Protein AF-A0A972DSH2-F1 (afdb_monomer_lite)

Radius of gyration: 30.26 Å; chains: 1; bounding box: 53×75×78 Å

Secondary structure (DSSP, 8-state):
-TTTHHHHTTT-HHHHHHHHHT-S-HHHHHHHHHHHHHHHHHHHHHHHHHHHHHS---TTHHHHHHHHHHHHTTT-HHHHHHHHHT--SHHHHHHHHHHHHHHHHHH-HHHHHHHTTTT---HHHHHHHH-TTSTTTHHHHHTTSS----SS--S----------------------------------

pLDDT: mean 76.23, std 24.59, range [33.81, 98.62]

Structure (mmCIF, N/CA/C/O backbone):
data_AF-A0A972DSH2-F1
#
_entry.id   AF-A0A972DSH2-F1
#
loop_
_atom_site.group_PDB
_atom_site.id
_atom_site.type_symbol
_atom_site.label_atom_id
_atom_site.label_alt_id
_atom_site.label_comp_id
_atom_site.label_asym_id
_atom_site.label_entity_id
_atom_site.label_seq_id
_atom_site.pdbx_PDB_ins_code
_atom_site.Cartn_x
_atom_site.Cartn_y
_atom_site.Cartn_z
_atom_site.occupancy
_atom_site.B_iso_or_equiv
_atom_site.auth_seq_id
_atom_site.auth_comp_id
_atom_site.auth_asym_id
_atom_site.auth_atom_id
_atom_site.pdbx_PDB_model_num
ATOM 1 N N . MET A 1 1 ? 12.352 13.013 -17.842 1.00 48.31 1 MET A N 1
ATOM 2 C CA . MET A 1 1 ? 12.026 11.573 -17.707 1.00 48.31 1 MET A CA 1
ATOM 3 C C . MET A 1 1 ? 10.640 11.291 -17.103 1.00 48.31 1 MET A C 1
ATOM 5 O O . MET A 1 1 ? 10.151 10.192 -17.286 1.00 48.31 1 MET A O 1
ATOM 9 N N . ALA A 1 2 ? 9.954 12.256 -16.467 1.00 53.84 2 ALA A N 1
ATOM 10 C CA . ALA A 1 2 ? 8.635 12.047 -15.836 1.00 53.84 2 ALA A CA 1
ATOM 11 C C . ALA A 1 2 ? 7.403 12.110 -16.778 1.00 53.84 2 ALA A C 1
ATOM 13 O O . ALA A 1 2 ? 6.266 12.108 -16.299 1.00 53.84 2 ALA A O 1
ATOM 14 N N . SER A 1 3 ? 7.614 12.255 -18.091 1.00 44.44 3 SER A N 1
ATOM 15 C CA . SER A 1 3 ? 6.544 12.352 -19.095 1.00 44.44 3 SER A CA 1
ATOM 16 C C . SER A 1 3 ? 6.236 11.006 -19.758 1.00 44.44 3 SER A C 1
ATOM 18 O O . SER A 1 3 ? 5.068 10.673 -19.895 1.00 44.44 3 SER A O 1
ATOM 20 N N . LEU A 1 4 ? 7.253 10.189 -20.066 1.00 44.09 4 LEU A N 1
ATOM 21 C CA . LEU A 1 4 ? 7.063 8.901 -20.752 1.00 44.09 4 LEU A CA 1
ATOM 22 C C . LEU A 1 4 ? 6.392 7.841 -19.856 1.00 44.09 4 LEU A C 1
ATOM 24 O O . LEU A 1 4 ? 5.556 7.071 -20.314 1.00 44.09 4 LEU A O 1
ATOM 28 N N . SER A 1 5 ? 6.672 7.867 -18.547 1.00 53.41 5 SER A N 1
ATOM 29 C CA . SER A 1 5 ? 6.027 6.976 -17.569 1.00 53.41 5 SER A CA 1
ATOM 30 C C . SER A 1 5 ? 4.522 7.225 -17.421 1.00 53.41 5 SER A C 1
ATOM 32 O O . SER A 1 5 ? 3.773 6.327 -17.045 1.00 53.41 5 SER A O 1
ATOM 34 N N . ARG A 1 6 ? 4.071 8.447 -17.727 1.00 51.09 6 ARG A N 1
ATOM 35 C CA . ARG A 1 6 ? 2.684 8.886 -17.562 1.00 51.09 6 ARG A CA 1
ATOM 36 C C . ARG A 1 6 ? 1.810 8.625 -18.782 1.00 51.09 6 ARG A C 1
ATOM 38 O O . ARG A 1 6 ? 0.603 8.726 -18.654 1.00 51.09 6 ARG A O 1
ATOM 45 N N . GLU A 1 7 ? 2.359 8.276 -19.933 1.00 44.81 7 GLU A N 1
ATOM 46 C CA . GLU A 1 7 ? 1.558 7.946 -21.124 1.00 44.81 7 GLU A CA 1
ATOM 47 C C . GLU A 1 7 ? 1.396 6.427 -21.281 1.00 44.81 7 GLU A C 1
ATOM 49 O O . GLU A 1 7 ? 0.351 5.948 -21.710 1.00 44.81 7 GLU A O 1
ATOM 54 N N . TRP A 1 8 ? 2.389 5.648 -20.836 1.00 51.81 8 TRP A N 1
ATOM 55 C CA . TRP A 1 8 ? 2.358 4.186 -20.949 1.00 51.81 8 TRP A CA 1
ATOM 56 C C . TRP A 1 8 ? 1.504 3.518 -19.878 1.00 51.81 8 TRP A C 1
ATOM 58 O O . TRP A 1 8 ? 0.767 2.590 -20.189 1.00 51.81 8 TRP A O 1
ATOM 68 N N . ALA A 1 9 ? 1.511 4.022 -18.641 1.00 51.78 9 ALA A N 1
ATOM 69 C CA . ALA A 1 9 ? 0.727 3.391 -17.583 1.00 51.78 9 ALA A CA 1
ATOM 70 C C . ALA A 1 9 ? -0.811 3.527 -17.761 1.00 51.78 9 ALA A C 1
ATOM 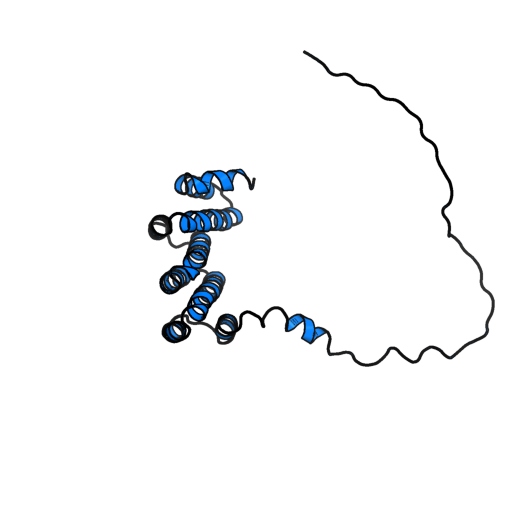72 O O . ALA A 1 9 ? -1.522 2.873 -17.017 1.00 51.78 9 ALA A O 1
ATOM 73 N N . ASP A 1 10 ? -1.301 4.361 -18.697 1.00 56.38 10 ASP A N 1
ATOM 74 C CA . ASP A 1 10 ? -2.742 4.503 -19.039 1.00 56.38 10 ASP A CA 1
ATOM 75 C C . ASP A 1 10 ? -3.203 3.408 -20.017 1.00 56.38 10 ASP A C 1
ATOM 77 O O . ASP A 1 10 ? -4.378 3.071 -20.068 1.00 56.38 10 ASP A O 1
ATOM 81 N N . ASN A 1 11 ? -2.296 2.917 -20.872 1.00 64.31 11 ASN A N 1
ATOM 82 C CA . ASN A 1 11 ? -2.662 2.117 -22.048 1.00 64.31 11 ASN A CA 1
ATOM 83 C C . ASN A 1 11 ? -2.033 0.718 -22.045 1.00 64.31 11 ASN A C 1
ATOM 85 O O . ASN A 1 11 ? -2.604 -0.208 -22.615 1.00 64.31 11 ASN A O 1
ATOM 89 N N . ASP A 1 12 ? -0.868 0.557 -21.414 1.00 83.44 12 ASP A N 1
ATOM 90 C CA . ASP A 1 12 ? -0.167 -0.719 -21.290 1.00 83.44 12 ASP A CA 1
ATOM 91 C C . ASP A 1 12 ? 0.578 -0.796 -19.943 1.00 83.44 12 ASP A C 1
ATOM 93 O O . ASP A 1 12 ? 1.795 -0.575 -19.862 1.00 83.44 12 ASP A O 1
ATOM 97 N N . PRO A 1 13 ? -0.142 -1.085 -18.844 1.00 87.62 13 PRO A N 1
ATOM 98 C CA . PRO A 1 13 ? 0.486 -1.227 -17.538 1.00 87.62 13 PRO A CA 1
ATOM 99 C C . PRO A 1 13 ? 1.488 -2.391 -17.499 1.00 87.62 13 PRO A C 1
ATOM 101 O O . PRO A 1 13 ? 2.461 -2.309 -16.749 1.00 87.62 13 PRO A O 1
ATOM 104 N N . GLN A 1 14 ? 1.310 -3.424 -18.335 1.00 87.81 14 GLN A N 1
ATOM 105 C CA . GLN A 1 14 ? 2.231 -4.557 -18.428 1.00 87.81 14 GLN A CA 1
ATOM 106 C C . GLN A 1 14 ? 3.561 -4.142 -19.080 1.00 87.81 14 GLN A C 1
ATOM 108 O O . GLN A 1 14 ? 4.633 -4.389 -18.531 1.00 87.81 14 GLN A O 1
ATOM 113 N N . GLY A 1 15 ? 3.516 -3.422 -20.200 1.00 91.06 15 GLY A N 1
ATOM 114 C CA . GLY A 1 15 ? 4.713 -2.859 -20.826 1.00 91.06 15 GLY A CA 1
ATOM 115 C C . GLY A 1 15 ? 5.449 -1.872 -19.915 1.00 91.06 15 GLY A C 1
ATOM 116 O O . GLY A 1 15 ? 6.683 -1.829 -19.901 1.00 91.06 15 GLY A O 1
ATOM 117 N N . ALA A 1 16 ? 4.719 -1.110 -19.094 1.00 91.94 16 ALA A N 1
ATOM 118 C CA . ALA A 1 16 ? 5.318 -0.201 -18.122 1.00 91.94 16 ALA A CA 1
ATOM 119 C C . ALA A 1 16 ? 6.076 -0.946 -17.006 1.00 91.94 16 ALA A C 1
ATOM 121 O O . ALA A 1 16 ? 7.202 -0.556 -16.679 1.00 91.94 16 ALA A O 1
ATOM 122 N N . VAL A 1 17 ? 5.504 -2.015 -16.433 1.00 92.94 17 VAL A N 1
ATOM 123 C CA . VAL A 1 17 ? 6.208 -2.825 -15.417 1.00 92.94 17 VAL A CA 1
ATOM 124 C C . VAL A 1 17 ? 7.416 -3.539 -16.019 1.00 92.94 17 VAL A C 1
ATOM 126 O O . VAL A 1 17 ? 8.485 -3.541 -15.406 1.00 92.94 17 VAL A O 1
ATOM 129 N N . ASP A 1 18 ? 7.302 -4.039 -17.250 1.00 91.88 18 ASP A N 1
ATOM 130 C CA . ASP A 1 18 ? 8.409 -4.670 -17.967 1.00 91.88 18 ASP A CA 1
ATOM 131 C C . ASP A 1 18 ? 9.552 -3.678 -18.206 1.00 91.88 18 ASP A C 1
ATOM 133 O O . ASP A 1 18 ? 10.724 -4.023 -18.041 1.00 91.88 18 ASP A O 1
ATOM 137 N N . TRP A 1 19 ? 9.242 -2.428 -18.550 1.00 92.94 19 TRP A N 1
ATOM 138 C CA . TRP A 1 19 ? 10.251 -1.382 -18.697 1.00 92.94 19 TRP A CA 1
ATOM 139 C C . TRP A 1 19 ? 10.954 -1.071 -17.369 1.00 92.94 19 TRP A C 1
ATOM 141 O O . TRP A 1 19 ? 12.186 -1.042 -17.332 1.00 92.94 19 TRP A O 1
ATOM 151 N N . VAL A 1 20 ? 10.203 -0.905 -16.271 1.00 94.94 20 VAL A N 1
ATOM 152 C CA . VAL A 1 20 ? 10.782 -0.662 -14.936 1.00 94.94 20 VAL A CA 1
ATOM 153 C C . VAL A 1 20 ? 11.666 -1.830 -14.494 1.00 94.94 20 VAL A C 1
ATOM 155 O O . VAL A 1 20 ? 12.743 -1.599 -13.946 1.00 94.94 20 VAL A O 1
ATOM 158 N N . SER A 1 21 ? 11.279 -3.072 -14.795 1.00 91.75 21 SER A N 1
ATOM 159 C CA . SER A 1 21 ? 12.054 -4.270 -14.441 1.00 91.75 21 SER A CA 1
ATOM 160 C C . SER A 1 21 ? 13.467 -4.295 -15.039 1.00 91.75 21 SER A C 1
ATOM 162 O O . SER A 1 2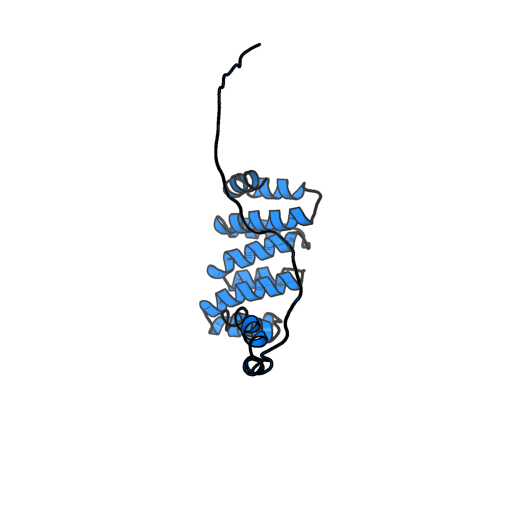1 ? 14.373 -4.893 -14.463 1.00 91.75 21 SER A O 1
ATOM 164 N N . ARG A 1 22 ? 13.681 -3.607 -16.169 1.00 94.62 22 ARG A N 1
ATOM 165 C CA . ARG A 1 22 ? 14.975 -3.535 -16.869 1.00 94.62 22 ARG A CA 1
ATOM 166 C C . ARG A 1 22 ? 15.906 -2.463 -16.307 1.00 94.62 22 ARG A C 1
ATOM 168 O O . ARG A 1 22 ? 17.063 -2.397 -16.716 1.00 94.62 22 ARG A O 1
ATOM 175 N N . ILE A 1 23 ? 15.423 -1.611 -15.403 1.00 94.31 23 ILE A N 1
ATOM 176 C CA . ILE A 1 23 ? 16.242 -0.584 -14.757 1.00 94.31 23 ILE A CA 1
ATOM 177 C C . ILE A 1 23 ? 17.132 -1.264 -13.706 1.00 94.31 23 ILE A C 1
ATOM 179 O O . ILE A 1 23 ? 16.586 -1.887 -12.802 1.00 94.31 23 ILE A O 1
ATOM 183 N N . PRO A 1 24 ? 18.473 -1.145 -13.762 1.00 91.31 24 PRO A N 1
ATOM 184 C CA . PRO A 1 24 ? 19.352 -1.847 -12.821 1.00 91.31 24 PRO A CA 1
ATOM 185 C C . PRO A 1 24 ? 19.303 -1.320 -11.384 1.00 91.31 24 PRO A C 1
ATOM 187 O O . PRO A 1 24 ? 19.674 -2.043 -10.467 1.00 91.31 24 PRO A O 1
ATOM 190 N N . ASP A 1 25 ? 18.899 -0.060 -11.192 1.00 92.06 25 ASP A N 1
ATOM 191 C CA . ASP A 1 25 ? 18.897 0.609 -9.890 1.00 92.06 25 ASP A CA 1
ATOM 192 C C . ASP A 1 25 ? 17.589 0.341 -9.115 1.00 92.06 25 ASP A C 1
ATOM 194 O O . ASP A 1 25 ? 16.534 0.877 -9.488 1.00 92.06 25 ASP A O 1
ATOM 198 N N . PRO A 1 26 ? 17.629 -0.413 -7.997 1.00 88.25 26 PRO A N 1
ATOM 199 C CA . PRO A 1 26 ? 16.448 -0.689 -7.180 1.00 88.25 26 PRO A CA 1
ATOM 200 C C . PRO A 1 26 ? 15.800 0.570 -6.587 1.00 88.25 26 PRO A C 1
ATOM 202 O O . PRO A 1 26 ? 14.593 0.576 -6.330 1.00 88.25 26 PRO A O 1
ATOM 205 N N . GLN A 1 27 ? 16.569 1.650 -6.398 1.00 89.81 27 GLN A N 1
ATOM 206 C CA . GLN A 1 27 ? 16.062 2.933 -5.898 1.00 89.81 27 GLN A CA 1
ATOM 207 C C . GLN A 1 27 ? 15.148 3.624 -6.910 1.00 89.81 27 GLN A C 1
ATOM 209 O O . GLN A 1 27 ? 14.297 4.427 -6.530 1.00 89.81 27 GLN A O 1
ATOM 214 N N . VAL A 1 28 ? 15.288 3.293 -8.194 1.00 92.75 28 VAL A N 1
ATOM 215 C CA . VAL A 1 28 ? 14.406 3.766 -9.265 1.00 92.75 28 VAL A CA 1
ATOM 216 C C . VAL A 1 28 ? 13.275 2.770 -9.514 1.00 92.75 28 VAL A C 1
ATOM 218 O O . VAL A 1 28 ? 12.136 3.187 -9.736 1.00 92.75 28 VAL A O 1
ATOM 221 N N . GLN A 1 29 ? 13.559 1.465 -9.429 1.00 94.12 29 GLN A N 1
ATOM 222 C CA . GLN A 1 29 ? 12.562 0.419 -9.664 1.00 94.12 29 GLN A CA 1
ATOM 223 C C . GLN A 1 29 ? 11.359 0.533 -8.725 1.00 94.12 29 GLN A C 1
ATOM 225 O O . GLN A 1 29 ? 10.224 0.593 -9.195 1.00 94.12 29 GLN A O 1
ATOM 230 N N . GLY A 1 30 ? 11.590 0.597 -7.410 1.00 94.62 30 GLY A N 1
ATOM 231 C CA . GLY A 1 30 ? 10.514 0.633 -6.413 1.00 94.62 30 GLY A CA 1
ATOM 232 C C . GLY A 1 30 ? 9.508 1.770 -6.654 1.00 94.62 30 GLY A C 1
ATOM 233 O O . GLY A 1 30 ? 8.321 1.504 -6.861 1.00 94.62 30 GLY A O 1
ATOM 234 N N . PRO A 1 31 ? 9.946 3.043 -6.699 1.00 95.31 31 PRO A N 1
ATOM 235 C CA . PRO A 1 31 ? 9.068 4.172 -7.014 1.00 95.31 31 PRO A CA 1
ATOM 236 C C . PRO A 1 31 ? 8.388 4.076 -8.390 1.00 95.31 31 PRO A C 1
ATOM 238 O O . PRO A 1 31 ? 7.246 4.522 -8.542 1.00 95.31 31 PRO A O 1
ATOM 241 N N . GLY A 1 32 ? 9.063 3.486 -9.383 1.00 95.56 32 GLY A N 1
ATOM 242 C CA . GLY A 1 32 ? 8.490 3.205 -10.700 1.00 95.56 32 GLY A CA 1
ATOM 243 C C . GLY A 1 32 ? 7.303 2.248 -10.613 1.00 95.56 32 GLY A C 1
ATOM 244 O O . GLY A 1 32 ? 6.206 2.591 -11.057 1.00 95.56 32 GLY A O 1
ATOM 245 N N . TYR A 1 33 ? 7.490 1.098 -9.962 1.00 96.38 33 TYR A N 1
ATOM 246 C CA . TYR A 1 33 ? 6.424 0.124 -9.733 1.00 96.38 33 TYR A CA 1
ATOM 247 C C . TYR A 1 33 ? 5.260 0.709 -8.931 1.00 96.38 33 TYR A C 1
ATOM 249 O O . TYR A 1 33 ? 4.109 0.510 -9.310 1.00 96.38 33 TYR A O 1
ATOM 257 N N . ALA A 1 34 ? 5.534 1.478 -7.872 1.00 97.06 34 ALA A N 1
ATOM 258 C CA . ALA A 1 34 ? 4.489 2.156 -7.101 1.00 97.06 34 ALA A CA 1
ATOM 259 C C . ALA A 1 34 ? 3.640 3.094 -7.975 1.00 97.06 34 ALA A C 1
ATOM 261 O O . ALA A 1 34 ? 2.415 3.091 -7.884 1.00 97.06 34 ALA A O 1
ATOM 262 N N . SER A 1 35 ? 4.287 3.880 -8.842 1.00 96.12 35 SER A N 1
ATOM 263 C CA . SER A 1 35 ? 3.598 4.841 -9.713 1.00 96.12 35 SER A CA 1
ATOM 264 C C . SER A 1 35 ? 2.706 4.148 -10.743 1.00 96.12 35 SER A C 1
ATOM 266 O O . SER A 1 35 ? 1.585 4.592 -10.982 1.00 96.12 35 SER A O 1
ATOM 268 N N . ILE A 1 36 ? 3.189 3.053 -11.337 1.00 96.12 36 ILE A N 1
ATOM 269 C CA . ILE A 1 36 ? 2.403 2.250 -12.281 1.00 96.12 36 ILE A CA 1
ATOM 270 C C . ILE A 1 36 ? 1.230 1.595 -11.555 1.00 96.12 36 ILE A C 1
ATOM 272 O O . ILE A 1 36 ? 0.107 1.642 -12.044 1.00 96.12 36 ILE A O 1
ATOM 276 N N . MET A 1 37 ? 1.472 1.030 -10.372 1.00 97.06 37 MET A N 1
ATOM 277 C CA . MET A 1 37 ? 0.462 0.278 -9.638 1.00 97.06 37 MET A CA 1
ATOM 278 C C . MET A 1 37 ? -0.666 1.161 -9.087 1.00 97.06 37 MET A C 1
ATOM 280 O O . MET A 1 37 ? -1.821 0.751 -9.149 1.00 97.06 37 MET A O 1
ATOM 284 N N . ASP A 1 38 ? -0.380 2.386 -8.623 1.00 96.25 38 ASP A N 1
ATOM 285 C CA . ASP A 1 38 ? -1.426 3.352 -8.225 1.00 96.25 38 ASP A CA 1
ATOM 286 C C . ASP A 1 38 ? -2.411 3.619 -9.370 1.00 96.25 38 ASP A C 1
ATOM 288 O O . ASP A 1 38 ? -3.630 3.670 -9.176 1.00 96.25 38 ASP A O 1
ATOM 292 N N . ARG A 1 39 ? -1.878 3.763 -10.583 1.00 94.88 39 ARG A N 1
ATOM 293 C CA . ARG A 1 39 ? -2.673 4.039 -11.773 1.00 94.88 39 ARG A CA 1
ATOM 294 C C . ARG A 1 39 ? -3.383 2.804 -12.303 1.00 94.88 39 ARG A C 1
ATOM 296 O O . ARG A 1 39 ? -4.581 2.855 -12.548 1.00 94.88 39 ARG A O 1
ATOM 303 N N . TRP A 1 40 ? -2.694 1.676 -12.404 1.00 95.56 40 TRP A N 1
ATOM 304 C CA . TRP A 1 40 ? -3.327 0.445 -12.855 1.00 95.56 40 TRP A CA 1
ATOM 305 C C . TRP A 1 40 ? -4.479 0.056 -11.923 1.00 95.56 40 TRP A C 1
ATOM 307 O O . TRP A 1 40 ? -5.570 -0.260 -12.384 1.00 95.56 40 TRP A O 1
ATOM 317 N N . ALA A 1 41 ? -4.301 0.187 -10.607 1.00 96.69 41 ALA A N 1
ATOM 318 C CA . ALA A 1 41 ? -5.367 -0.080 -9.650 1.00 96.69 41 ALA A CA 1
ATOM 319 C C . ALA A 1 41 ? -6.511 0.948 -9.697 1.00 96.69 41 ALA A C 1
ATOM 321 O O . ALA A 1 41 ? -7.648 0.607 -9.380 1.00 96.69 41 ALA A O 1
ATOM 322 N N . ARG A 1 42 ? -6.246 2.195 -10.117 1.00 94.62 42 ARG A N 1
ATOM 323 C CA . ARG A 1 42 ? -7.287 3.202 -10.393 1.00 94.62 42 ARG A CA 1
ATOM 324 C C . ARG A 1 42 ? -8.219 2.782 -11.514 1.00 94.62 42 ARG A C 1
ATOM 326 O O . ARG A 1 42 ? -9.414 3.033 -11.410 1.00 94.62 42 ARG A O 1
ATOM 333 N N . GLU A 1 43 ? -7.665 2.218 -12.570 1.00 93.12 43 GLU A N 1
ATOM 334 C CA . GLU A 1 43 ? -8.410 1.863 -13.775 1.00 93.12 43 GLU A CA 1
ATOM 335 C C . GLU A 1 43 ? -9.016 0.466 -13.664 1.00 93.12 43 GLU A C 1
ATOM 337 O O . GLU A 1 43 ? -10.166 0.246 -14.036 1.00 93.12 43 GLU A O 1
ATOM 342 N N . ASN A 1 44 ? -8.250 -0.484 -13.126 1.00 94.31 44 ASN A N 1
ATOM 343 C CA . ASN A 1 44 ? -8.644 -1.875 -12.989 1.00 94.31 44 ASN A CA 1
ATOM 344 C C . ASN A 1 44 ? -7.907 -2.556 -11.821 1.00 94.31 44 ASN A C 1
ATOM 346 O O . ASN A 1 44 ? -6.918 -3.272 -12.001 1.00 94.31 44 ASN A O 1
ATOM 350 N N . ALA A 1 45 ? -8.438 -2.374 -10.610 1.00 95.50 45 ALA A N 1
ATOM 351 C CA . ALA A 1 45 ? -7.927 -3.013 -9.397 1.00 95.50 45 ALA A CA 1
ATOM 352 C C . ALA A 1 45 ? -7.868 -4.551 -9.488 1.00 95.50 45 ALA A C 1
ATOM 354 O O . ALA A 1 45 ? -6.948 -5.160 -8.946 1.00 95.50 45 ALA A O 1
ATOM 355 N N . GLY A 1 46 ? -8.806 -5.188 -10.200 1.00 94.94 46 GLY A N 1
ATOM 356 C CA . GLY A 1 46 ? -8.826 -6.644 -10.365 1.00 94.94 46 GLY A CA 1
ATOM 357 C C . GLY A 1 46 ? -7.629 -7.165 -11.166 1.00 94.94 46 GLY A C 1
ATOM 358 O O . GLY A 1 46 ? -6.962 -8.113 -10.744 1.00 94.94 46 GLY A O 1
ATOM 359 N N . ALA A 1 47 ? -7.316 -6.519 -12.292 1.00 94.56 47 ALA A N 1
ATOM 360 C CA . ALA A 1 47 ? -6.157 -6.865 -13.115 1.00 94.56 47 ALA A CA 1
ATOM 361 C C . ALA A 1 47 ? -4.835 -6.571 -12.387 1.00 94.56 47 ALA A C 1
ATOM 363 O O . ALA A 1 47 ? -3.961 -7.436 -12.335 1.00 94.56 47 ALA A O 1
ATOM 364 N N . ALA A 1 48 ? -4.726 -5.399 -11.756 1.00 96.31 48 ALA A N 1
ATOM 365 C CA . ALA A 1 48 ? -3.561 -4.999 -10.970 1.00 96.31 48 ALA A CA 1
ATOM 366 C C . ALA A 1 48 ? -3.266 -5.977 -9.813 1.00 96.31 48 ALA A C 1
ATOM 368 O O . ALA A 1 48 ? -2.137 -6.449 -9.661 1.00 96.31 48 ALA A O 1
ATOM 369 N N . GLY A 1 49 ? -4.290 -6.355 -9.040 1.00 96.19 49 GLY A N 1
ATOM 370 C CA . GLY A 1 49 ? -4.156 -7.337 -7.960 1.00 96.19 49 GLY A CA 1
ATOM 371 C C . GLY A 1 49 ? -3.786 -8.731 -8.475 1.00 96.19 49 GLY A C 1
ATOM 372 O O . GLY A 1 49 ? -2.933 -9.406 -7.898 1.00 96.19 49 GLY A O 1
ATOM 373 N N . SER A 1 50 ? -4.360 -9.147 -9.608 1.00 96.00 50 SER A N 1
ATOM 374 C CA . SER A 1 50 ? -4.019 -10.425 -10.250 1.00 96.00 50 SER A CA 1
ATOM 375 C C . SER A 1 50 ? -2.557 -10.477 -10.688 1.00 96.00 50 SER A C 1
ATOM 377 O O . SER A 1 50 ? -1.905 -11.508 -10.518 1.00 96.00 50 SER A O 1
ATOM 379 N N . TRP A 1 51 ? -2.021 -9.375 -11.218 1.00 95.25 51 TRP A N 1
ATOM 380 C CA . TRP A 1 51 ? -0.604 -9.270 -11.554 1.00 95.25 51 TRP A CA 1
ATOM 381 C C . TRP A 1 51 ? 0.278 -9.334 -10.305 1.00 95.25 51 TRP A C 1
ATOM 383 O O . TRP A 1 51 ? 1.227 -10.116 -10.277 1.00 95.25 51 TRP A O 1
ATOM 393 N N . LEU A 1 52 ? -0.058 -8.585 -9.245 1.00 97.12 52 LEU A N 1
ATOM 394 C CA . LEU A 1 52 ? 0.693 -8.580 -7.982 1.00 97.12 52 LEU A CA 1
ATOM 395 C C . LEU A 1 52 ? 0.785 -9.962 -7.329 1.00 97.12 52 LEU A C 1
ATOM 397 O O . LEU A 1 52 ? 1.821 -10.286 -6.746 1.00 97.12 52 LEU A O 1
ATOM 401 N N . ASN A 1 53 ? -0.265 -10.778 -7.431 1.00 95.56 53 ASN A N 1
ATOM 402 C CA . ASN A 1 53 ? -0.288 -12.151 -6.913 1.00 95.56 53 ASN A CA 1
ATOM 403 C C . ASN A 1 53 ? 0.663 -13.101 -7.650 1.00 95.56 53 ASN A C 1
ATOM 405 O O . ASN A 1 53 ? 1.064 -14.117 -7.094 1.00 95.56 53 ASN A O 1
ATOM 409 N N . GLN A 1 54 ? 1.037 -12.778 -8.886 1.00 94.38 54 GLN A N 1
ATOM 410 C CA . GLN A 1 54 ? 1.983 -13.569 -9.676 1.00 94.38 54 GLN A CA 1
ATOM 411 C C . GLN A 1 54 ? 3.436 -13.138 -9.449 1.00 94.38 54 GLN A C 1
ATOM 413 O O . GLN A 1 54 ? 4.356 -13.819 -9.900 1.00 94.38 54 GLN A O 1
ATOM 418 N N . GLN A 1 55 ? 3.659 -12.012 -8.765 1.00 93.88 55 GLN A N 1
ATOM 419 C CA . GLN A 1 55 ? 5.001 -11.487 -8.551 1.00 93.88 55 GLN A CA 1
ATOM 420 C C . GLN A 1 55 ? 5.668 -12.124 -7.327 1.00 93.88 55 GLN A C 1
ATOM 422 O O . GLN A 1 55 ? 5.022 -12.261 -6.284 1.00 93.88 55 GLN A O 1
ATOM 427 N N . PRO A 1 56 ? 6.977 -12.428 -7.395 1.00 93.00 56 PRO A N 1
ATOM 428 C CA . PRO A 1 56 ? 7.735 -12.881 -6.237 1.00 93.00 56 PRO A CA 1
ATOM 429 C C . PRO A 1 56 ? 7.705 -11.858 -5.098 1.00 93.00 56 PRO A C 1
ATOM 431 O O . PRO A 1 56 ? 7.876 -10.653 -5.313 1.00 93.00 56 PRO A O 1
ATOM 434 N N . VAL A 1 57 ? 7.547 -12.348 -3.869 1.00 92.50 57 VAL A N 1
ATOM 435 C CA . VAL A 1 57 ? 7.603 -11.520 -2.661 1.00 92.50 57 VAL A CA 1
ATOM 436 C C . VAL A 1 57 ? 9.026 -10.985 -2.485 1.00 92.50 57 VAL A C 1
ATOM 438 O O . VAL A 1 57 ? 9.961 -11.732 -2.212 1.00 92.50 57 VAL A O 1
ATOM 441 N N . THR A 1 58 ? 9.195 -9.681 -2.701 1.00 92.50 58 THR A N 1
ATOM 442 C CA . THR A 1 58 ? 10.483 -8.978 -2.661 1.00 92.50 58 THR A CA 1
ATOM 443 C C . THR A 1 58 ? 10.293 -7.563 -2.122 1.00 92.50 58 THR A C 1
ATOM 445 O O . THR A 1 58 ? 9.218 -6.980 -2.259 1.00 92.50 58 THR A O 1
ATOM 448 N N . SER A 1 59 ? 11.362 -6.959 -1.600 1.00 90.81 59 SER A N 1
ATOM 449 C CA . SER A 1 59 ? 11.337 -5.570 -1.120 1.00 90.81 59 SER A CA 1
ATOM 450 C C . SER A 1 59 ? 11.003 -4.547 -2.212 1.00 90.81 59 SER A C 1
ATOM 452 O O . SER A 1 59 ? 10.499 -3.469 -1.915 1.00 90.81 59 SER A O 1
ATOM 454 N N . VAL A 1 60 ? 11.258 -4.863 -3.486 1.00 92.19 60 VAL A N 1
ATOM 455 C CA . VAL A 1 60 ? 10.864 -4.014 -4.622 1.00 92.19 60 VAL A CA 1
ATOM 456 C C . VAL A 1 60 ? 9.362 -4.149 -4.909 1.00 92.19 60 VAL A C 1
ATOM 458 O O . VAL A 1 60 ? 8.701 -3.140 -5.154 1.00 92.19 60 VAL A O 1
ATOM 461 N N . ARG A 1 61 ? 8.793 -5.360 -4.806 1.00 94.44 61 ARG A N 1
ATOM 462 C CA . ARG A 1 61 ? 7.340 -5.597 -4.928 1.00 94.44 61 ARG A CA 1
ATOM 463 C C . ARG A 1 61 ? 6.549 -4.863 -3.845 1.00 94.44 61 ARG A C 1
ATOM 465 O O . ARG A 1 61 ? 5.466 -4.362 -4.140 1.00 94.44 61 ARG A O 1
ATOM 472 N N . ASP A 1 62 ? 7.093 -4.742 -2.637 1.00 97.62 62 ASP A N 1
ATOM 473 C CA . ASP A 1 62 ? 6.452 -4.034 -1.521 1.00 97.62 62 ASP A CA 1
ATOM 474 C C . ASP A 1 62 ? 6.040 -2.594 -1.875 1.00 97.62 62 ASP A C 1
ATOM 476 O O . ASP A 1 62 ? 5.011 -2.113 -1.406 1.00 97.62 62 ASP A O 1
ATOM 480 N N . TYR A 1 63 ? 6.779 -1.914 -2.761 1.00 97.81 63 TYR A N 1
ATOM 481 C CA . TYR A 1 63 ? 6.400 -0.588 -3.266 1.00 97.81 63 TYR A CA 1
ATOM 482 C C . TYR A 1 63 ? 5.093 -0.621 -4.067 1.00 97.81 63 TYR A C 1
ATOM 484 O O . TYR A 1 63 ? 4.249 0.266 -3.928 1.00 97.81 63 TYR A O 1
ATOM 492 N N . ALA A 1 64 ? 4.931 -1.636 -4.915 1.00 97.69 64 ALA A N 1
ATOM 493 C CA . ALA A 1 64 ? 3.736 -1.826 -5.723 1.00 97.69 64 ALA A CA 1
ATOM 494 C C . ALA A 1 64 ? 2.545 -2.220 -4.842 1.00 97.69 64 ALA A C 1
ATOM 496 O O . ALA A 1 64 ? 1.468 -1.647 -4.978 1.00 97.69 64 ALA A O 1
ATOM 497 N N . VAL A 1 65 ? 2.756 -3.146 -3.902 1.00 98.56 65 VAL A N 1
ATOM 498 C CA . VAL A 1 65 ? 1.726 -3.592 -2.952 1.00 98.56 65 VAL A CA 1
ATOM 499 C C . VAL A 1 65 ? 1.249 -2.436 -2.076 1.00 98.56 65 VAL A C 1
ATOM 501 O O . VAL A 1 65 ? 0.046 -2.235 -1.937 1.00 98.56 65 VAL A O 1
ATOM 504 N N . GLU A 1 66 ? 2.164 -1.618 -1.551 1.00 98.56 66 GLU A N 1
ATOM 505 C CA . GLU A 1 66 ? 1.814 -0.418 -0.789 1.00 98.56 66 GLU A CA 1
ATOM 506 C C . GLU A 1 66 ? 0.960 0.553 -1.616 1.00 98.56 66 GLU A C 1
ATOM 508 O O . GLU A 1 66 ? -0.033 1.090 -1.116 1.00 98.56 66 GLU A O 1
ATOM 513 N N . ALA A 1 67 ? 1.346 0.813 -2.868 1.00 98.38 67 ALA A N 1
ATOM 514 C CA . ALA A 1 67 ? 0.591 1.691 -3.756 1.00 98.38 67 ALA A CA 1
ATOM 515 C C . ALA A 1 67 ? -0.804 1.126 -4.048 1.00 98.38 67 ALA A C 1
ATOM 517 O O . ALA A 1 67 ? -1.788 1.855 -3.936 1.00 98.38 67 ALA A O 1
ATOM 518 N N . PHE A 1 68 ? -0.895 -0.175 -4.330 1.00 98.62 68 PHE A N 1
ATOM 519 C CA . PHE A 1 68 ? -2.150 -0.884 -4.556 1.00 98.62 68 PHE A CA 1
ATOM 520 C C . PHE A 1 68 ? -3.081 -0.801 -3.345 1.00 98.62 68 PHE A C 1
ATOM 522 O O . PHE A 1 68 ? -4.202 -0.312 -3.466 1.00 98.62 68 PHE A O 1
ATOM 529 N N . ALA A 1 69 ? -2.605 -1.208 -2.166 1.00 98.62 69 ALA A N 1
ATOM 530 C CA . ALA A 1 69 ? -3.375 -1.190 -0.926 1.00 98.62 69 ALA A CA 1
ATOM 531 C C . ALA A 1 69 ? -3.885 0.222 -0.612 1.00 98.62 69 ALA A C 1
ATOM 533 O O . ALA A 1 69 ? -5.070 0.429 -0.364 1.00 98.62 69 ALA A O 1
ATOM 534 N N . ASN A 1 70 ? -3.011 1.227 -0.697 1.00 98.25 70 ASN A N 1
ATOM 535 C CA . ASN A 1 70 ? -3.401 2.617 -0.469 1.00 98.25 70 ASN A CA 1
ATOM 536 C C . ASN A 1 70 ? -4.435 3.109 -1.488 1.00 98.25 70 ASN A C 1
ATOM 538 O O . ASN A 1 70 ? -5.276 3.941 -1.142 1.00 98.25 70 ASN A O 1
ATOM 542 N N . ARG A 1 71 ? -4.360 2.625 -2.730 1.00 97.88 71 ARG A N 1
ATOM 543 C CA . ARG A 1 71 ? -5.255 3.025 -3.809 1.00 97.88 71 ARG A CA 1
ATOM 544 C C . ARG A 1 71 ? -6.671 2.525 -3.578 1.00 97.88 71 ARG A C 1
ATOM 546 O O . ARG A 1 71 ? -7.584 3.330 -3.688 1.00 97.88 71 ARG A O 1
ATOM 553 N N . ILE A 1 72 ? -6.819 1.245 -3.240 1.00 98.06 72 ILE A N 1
ATOM 554 C CA . ILE A 1 72 ? -8.123 0.598 -3.027 1.00 98.06 72 ILE A CA 1
ATOM 555 C C . ILE A 1 72 ? -8.679 0.811 -1.612 1.00 98.06 72 ILE A C 1
ATOM 557 O O . ILE A 1 72 ? -9.731 0.283 -1.269 1.00 98.06 72 ILE A O 1
ATOM 561 N N . ALA A 1 73 ? -7.962 1.551 -0.761 1.00 98.00 73 ALA A N 1
ATOM 562 C CA . ALA A 1 73 ? -8.309 1.742 0.643 1.00 98.00 73 ALA A CA 1
ATOM 563 C C . ALA A 1 73 ? -9.705 2.342 0.849 1.00 98.00 73 ALA A C 1
ATOM 565 O O . ALA A 1 73 ? -10.343 2.081 1.865 1.00 98.00 73 ALA A O 1
ATOM 566 N N . TRP A 1 74 ? -10.164 3.181 -0.079 1.00 95.62 74 TRP A N 1
ATOM 567 C CA . TRP A 1 74 ? -11.473 3.817 0.023 1.00 95.62 74 TRP A CA 1
ATOM 568 C C . TRP A 1 74 ? -12.591 2.941 -0.525 1.00 95.62 74 TRP A C 1
ATOM 570 O O . TRP A 1 74 ? -13.690 2.965 0.014 1.00 95.62 74 TRP A O 1
ATOM 580 N N . GLU A 1 75 ? -12.312 2.163 -1.559 1.00 96.31 75 GLU A N 1
ATOM 581 C CA . GLU A 1 75 ? -13.271 1.296 -2.228 1.00 96.31 75 GLU A CA 1
ATOM 582 C C . GLU A 1 75 ? -13.442 -0.044 -1.503 1.00 96.31 75 GLU A C 1
ATOM 584 O O . GLU A 1 75 ? -14.515 -0.639 -1.535 1.00 96.31 75 GLU A O 1
ATOM 589 N N . SER A 1 76 ? -12.381 -0.561 -0.882 1.00 96.88 76 SER A N 1
ATOM 590 C CA . SER A 1 76 ? -12.354 -1.872 -0.225 1.00 96.88 76 SER A CA 1
ATOM 591 C C . SER A 1 76 ? -11.319 -1.895 0.909 1.00 96.88 76 SER A C 1
ATOM 593 O O . SER A 1 76 ? -10.267 -2.530 0.773 1.00 96.88 76 SER A O 1
ATOM 595 N N . PRO A 1 77 ? -11.581 -1.197 2.030 1.00 96.69 77 PRO A N 1
ATOM 596 C CA . PRO A 1 77 ? -10.620 -1.046 3.119 1.00 96.69 77 PRO A CA 1
ATOM 597 C C . PRO A 1 77 ? -10.157 -2.375 3.733 1.00 96.69 77 PRO A C 1
ATOM 599 O O . PRO A 1 77 ? -8.987 -2.498 4.087 1.00 96.69 77 PRO A O 1
ATOM 602 N N . GLU A 1 78 ? -11.017 -3.389 3.832 1.00 94.81 78 GLU A N 1
ATOM 603 C CA . GLU A 1 78 ? -10.637 -4.704 4.362 1.00 94.81 78 GLU A CA 1
ATOM 604 C C . GLU A 1 78 ? -9.678 -5.439 3.427 1.00 94.81 78 GLU A C 1
ATOM 606 O O . GLU A 1 78 ? -8.664 -5.972 3.868 1.00 94.81 78 GLU A O 1
ATOM 611 N N . VAL A 1 79 ? -9.955 -5.422 2.121 1.00 97.00 79 VAL A N 1
ATOM 612 C CA . VAL A 1 79 ? -9.054 -6.007 1.118 1.00 97.00 79 VAL A CA 1
ATOM 613 C C . VAL A 1 79 ? -7.725 -5.255 1.118 1.00 97.00 79 VAL A C 1
ATOM 615 O O . VAL A 1 79 ? -6.662 -5.869 1.068 1.00 97.00 79 VAL A O 1
ATOM 618 N N . ALA A 1 80 ? -7.768 -3.929 1.240 1.00 98.19 80 ALA A N 1
ATOM 619 C CA . ALA A 1 80 ? -6.584 -3.091 1.346 1.00 98.19 80 ALA A CA 1
ATOM 620 C C . ALA A 1 80 ? -5.718 -3.440 2.567 1.00 98.19 80 ALA A C 1
ATOM 622 O O . ALA A 1 80 ? -4.494 -3.458 2.452 1.00 98.19 80 ALA A O 1
ATOM 623 N N . LEU A 1 81 ? -6.334 -3.745 3.715 1.00 97.44 81 LEU A N 1
ATOM 624 C CA . LEU A 1 81 ? -5.621 -4.198 4.911 1.00 97.44 81 LEU A CA 1
ATOM 625 C C . LEU A 1 81 ? -4.913 -5.532 4.674 1.00 97.44 81 LEU A C 1
ATOM 627 O O . LEU A 1 81 ? -3.749 -5.651 5.043 1.00 97.44 81 LEU A O 1
ATOM 631 N N . LEU A 1 82 ? -5.565 -6.493 4.013 1.00 96.19 82 LEU A N 1
ATOM 632 C CA . LEU A 1 82 ? -4.930 -7.768 3.660 1.00 96.19 82 LEU A CA 1
ATOM 633 C C . LEU A 1 82 ? -3.681 -7.537 2.800 1.00 96.19 82 LEU A C 1
ATOM 635 O O . LEU A 1 82 ? -2.607 -8.021 3.135 1.00 96.19 82 LEU A O 1
ATOM 639 N N . TRP A 1 83 ? -3.784 -6.712 1.755 1.00 98.12 83 TRP A N 1
ATOM 640 C CA . TRP A 1 83 ? -2.627 -6.360 0.926 1.00 98.12 83 TRP A CA 1
ATOM 641 C C . TRP A 1 83 ? -1.538 -5.617 1.698 1.00 98.12 83 TRP A C 1
ATOM 643 O O . TRP A 1 83 ? -0.358 -5.878 1.479 1.00 98.12 83 TRP A O 1
ATOM 653 N N . ALA A 1 84 ? -1.902 -4.714 2.609 1.00 97.94 84 ALA A N 1
ATOM 654 C CA . ALA A 1 84 ? -0.926 -4.032 3.448 1.00 97.94 84 ALA A CA 1
ATOM 655 C C . ALA A 1 84 ? -0.128 -5.030 4.303 1.00 97.94 84 ALA A C 1
ATOM 657 O O . ALA A 1 84 ? 1.077 -4.850 4.450 1.00 97.94 84 ALA A O 1
ATOM 658 N N . GLN A 1 85 ? -0.763 -6.091 4.816 1.00 96.00 85 GLN A N 1
ATOM 659 C CA . GLN A 1 85 ? -0.103 -7.113 5.638 1.00 96.00 85 GLN A CA 1
ATOM 660 C C . GLN A 1 85 ? 0.866 -8.017 4.858 1.00 96.00 85 GLN A C 1
ATOM 662 O O . GLN A 1 85 ? 1.802 -8.545 5.450 1.00 96.00 85 GLN A O 1
ATOM 667 N N . GLU A 1 86 ? 0.719 -8.132 3.536 1.00 96.38 86 GLU A N 1
ATOM 668 C CA . GLU A 1 86 ? 1.646 -8.888 2.674 1.00 96.38 86 GLU A CA 1
ATOM 669 C C . GLU A 1 86 ? 3.017 -8.204 2.497 1.00 96.38 86 GLU A C 1
ATOM 671 O O . GLU A 1 86 ? 3.974 -8.819 2.013 1.00 96.38 86 GLU A O 1
ATOM 676 N N . ILE A 1 87 ? 3.123 -6.924 2.868 1.00 97.56 87 ILE A N 1
ATOM 677 C CA . ILE A 1 87 ? 4.352 -6.136 2.758 1.00 97.56 87 ILE A CA 1
ATOM 678 C C . ILE A 1 87 ? 5.393 -6.660 3.755 1.00 97.56 87 ILE A C 1
ATOM 680 O O . ILE A 1 87 ? 5.164 -6.684 4.969 1.00 97.56 87 ILE A O 1
ATOM 684 N N . GLN A 1 88 ? 6.569 -7.032 3.253 1.00 96.31 88 GLN A N 1
ATOM 685 C CA . GLN A 1 88 ? 7.640 -7.580 4.088 1.00 96.31 88 GLN A CA 1
ATOM 686 C C . GLN A 1 88 ? 8.363 -6.490 4.878 1.00 96.31 88 GLN A C 1
ATOM 688 O O . GLN A 1 88 ? 8.631 -6.661 6.070 1.00 96.31 88 GLN A O 1
ATOM 693 N N . ASP A 1 89 ? 8.650 -5.357 4.235 1.00 96.12 89 ASP A N 1
ATOM 694 C CA . ASP A 1 89 ? 9.242 -4.193 4.888 1.00 96.12 89 ASP A CA 1
ATOM 695 C C . ASP A 1 89 ? 8.310 -3.628 5.975 1.00 96.12 89 ASP A C 1
ATOM 697 O O . ASP A 1 89 ? 7.213 -3.139 5.696 1.00 96.12 89 ASP A O 1
ATOM 701 N N . GLU A 1 90 ? 8.760 -3.683 7.230 1.00 95.62 90 GLU A N 1
ATOM 702 C CA . GLU A 1 90 ? 7.975 -3.273 8.402 1.00 95.62 90 GLU A CA 1
ATOM 703 C C . GLU A 1 90 ? 7.461 -1.835 8.291 1.00 95.62 90 GLU A C 1
ATOM 705 O O . GLU A 1 90 ? 6.290 -1.562 8.551 1.00 95.62 90 GLU A O 1
ATOM 710 N N . GLU A 1 91 ? 8.327 -0.899 7.899 1.00 95.06 91 GLU A N 1
ATOM 711 C CA . GLU A 1 91 ? 7.973 0.518 7.865 1.00 95.06 91 GLU A CA 1
ATOM 712 C C . GLU A 1 91 ? 6.862 0.771 6.838 1.00 95.06 91 GLU A C 1
ATOM 714 O O . GLU A 1 91 ? 5.877 1.463 7.127 1.00 95.06 91 GLU A O 1
ATOM 719 N N . ARG A 1 92 ? 6.980 0.174 5.647 1.00 97.00 92 ARG A N 1
ATOM 720 C CA . ARG A 1 92 ? 5.950 0.235 4.603 1.00 97.00 92 ARG A CA 1
ATOM 721 C C . ARG A 1 92 ? 4.669 -0.455 5.028 1.00 97.00 92 ARG A C 1
ATOM 723 O O . ARG A 1 92 ? 3.600 0.121 4.816 1.00 97.00 92 ARG A O 1
ATOM 730 N N . ARG A 1 93 ? 4.761 -1.631 5.653 1.00 97.69 93 ARG A N 1
ATOM 731 C CA . ARG A 1 93 ? 3.595 -2.365 6.151 1.00 97.69 93 ARG A CA 1
ATOM 732 C C . ARG A 1 93 ? 2.822 -1.524 7.150 1.00 97.69 93 ARG A C 1
ATOM 734 O O . ARG A 1 93 ? 1.627 -1.304 6.962 1.00 97.69 93 ARG A O 1
ATOM 741 N N . VAL A 1 94 ? 3.494 -0.981 8.164 1.00 96.69 94 VAL A N 1
ATOM 742 C CA . VAL A 1 94 ? 2.866 -0.126 9.180 1.00 96.69 94 VAL A CA 1
ATOM 743 C C . VAL A 1 94 ? 2.267 1.123 8.539 1.00 96.69 94 VAL A C 1
ATOM 745 O O . VAL A 1 94 ? 1.110 1.459 8.799 1.00 96.69 94 VAL A O 1
ATOM 748 N N . ARG A 1 95 ? 3.001 1.801 7.650 1.00 95.94 95 ARG A N 1
ATOM 749 C CA . ARG A 1 95 ? 2.515 3.011 6.970 1.00 95.94 95 ARG A CA 1
ATOM 750 C C . ARG A 1 95 ? 1.281 2.744 6.108 1.00 95.94 95 ARG A C 1
ATOM 752 O O . ARG A 1 95 ? 0.338 3.539 6.143 1.00 95.94 95 ARG A O 1
ATOM 759 N N . SER A 1 96 ? 1.278 1.655 5.343 1.00 97.75 96 SER A N 1
ATOM 760 C CA . SER A 1 96 ? 0.137 1.255 4.516 1.00 97.75 96 SER A CA 1
ATOM 761 C C . SER A 1 96 ? -1.045 0.817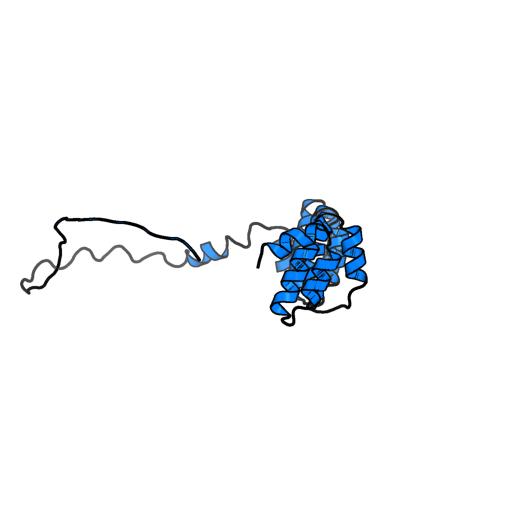 5.381 1.00 97.75 96 SER A C 1
ATOM 763 O O . SER A 1 96 ? -2.167 1.267 5.152 1.00 97.75 96 SER A O 1
ATOM 765 N N . THR A 1 97 ? -0.793 0.059 6.450 1.00 97.69 97 THR A N 1
ATOM 766 C CA . THR A 1 97 ? -1.816 -0.360 7.419 1.00 97.69 97 THR A CA 1
ATOM 767 C C . THR A 1 97 ? -2.483 0.844 8.078 1.00 97.69 97 THR A C 1
ATOM 769 O O . THR A 1 97 ? -3.703 0.903 8.150 1.00 97.69 97 THR A O 1
ATOM 772 N N . ILE A 1 98 ? -1.726 1.868 8.487 1.00 96.19 98 ILE A N 1
ATOM 773 C CA . ILE A 1 98 ? -2.306 3.102 9.043 1.00 96.19 98 ILE A CA 1
ATOM 774 C C . ILE A 1 98 ? -3.211 3.794 8.017 1.00 96.19 98 ILE A C 1
ATOM 776 O O . ILE A 1 98 ? -4.311 4.220 8.362 1.00 96.19 98 ILE A O 1
ATOM 780 N N . ARG A 1 99 ? -2.782 3.919 6.756 1.00 95.62 99 ARG A N 1
ATOM 781 C CA . ARG A 1 99 ? -3.575 4.594 5.710 1.00 95.62 99 ARG A CA 1
ATOM 782 C C . ARG A 1 99 ? -4.870 3.855 5.381 1.00 95.62 99 ARG A C 1
ATOM 784 O O . ARG A 1 99 ? -5.911 4.497 5.237 1.00 95.62 99 ARG A O 1
ATOM 791 N N . THR A 1 100 ? -4.804 2.534 5.276 1.00 97.56 100 THR A N 1
ATOM 792 C CA . THR A 1 100 ? -5.950 1.667 4.969 1.00 97.56 100 THR A CA 1
ATOM 793 C C . THR A 1 100 ? -6.904 1.577 6.158 1.00 97.56 100 THR A C 1
ATOM 795 O O . THR A 1 100 ? -8.098 1.831 6.007 1.00 97.56 100 THR A O 1
ATOM 798 N N . ALA A 1 101 ? -6.385 1.392 7.373 1.00 96.62 101 ALA A N 1
ATOM 799 C CA . ALA A 1 101 ? -7.174 1.410 8.602 1.00 96.62 101 ALA A CA 1
ATOM 800 C C . ALA A 1 101 ? -7.837 2.770 8.862 1.00 96.62 101 ALA A C 1
ATOM 802 O O . ALA A 1 101 ? -8.953 2.829 9.366 1.00 96.62 101 ALA A O 1
ATOM 803 N N . GLN A 1 102 ? -7.199 3.882 8.481 1.00 95.62 102 GLN A N 1
ATOM 804 C CA . GLN A 1 102 ? -7.832 5.203 8.497 1.00 95.62 102 GLN A CA 1
ATOM 805 C C . GLN A 1 102 ? -9.028 5.297 7.550 1.00 95.62 102 GLN A C 1
ATOM 807 O O . GLN A 1 102 ? -9.988 5.998 7.865 1.00 95.62 102 GLN A O 1
ATOM 812 N N . ALA A 1 103 ? -8.963 4.664 6.378 1.00 96.00 103 ALA A N 1
ATOM 813 C CA . ALA A 1 103 ? -10.099 4.613 5.468 1.00 96.00 103 ALA A CA 1
ATOM 814 C C . ALA A 1 103 ? -11.222 3.753 6.058 1.00 96.00 103 ALA A C 1
ATOM 816 O O . ALA A 1 103 ? -12.354 4.230 6.096 1.00 96.00 103 ALA A O 1
ATOM 817 N N . LEU A 1 104 ? -10.890 2.584 6.622 1.00 95.81 104 LEU A N 1
ATOM 818 C CA . LEU A 1 104 ? -11.844 1.726 7.328 1.00 95.81 104 LEU A CA 1
ATOM 819 C C . LEU A 1 104 ? -12.535 2.478 8.463 1.00 95.81 104 LEU A C 1
ATOM 821 O O . LEU A 1 104 ? -13.746 2.618 8.454 1.00 95.81 104 LEU A O 1
ATOM 825 N N . TYR A 1 105 ? -11.767 3.052 9.389 1.00 95.88 105 TYR A N 1
ATOM 826 C CA . TYR A 1 105 ? -12.300 3.764 10.548 1.00 95.88 105 TYR A CA 1
ATOM 827 C C . TYR A 1 105 ? -13.204 4.943 10.164 1.00 95.88 105 TYR A C 1
ATOM 829 O O . TYR A 1 105 ? -14.153 5.254 10.875 1.00 95.88 105 TYR A O 1
ATOM 837 N N . ARG A 1 106 ? -12.925 5.624 9.044 1.00 94.50 106 ARG A N 1
ATOM 838 C CA . ARG A 1 106 ? -13.776 6.724 8.562 1.00 94.50 106 ARG A CA 1
ATOM 839 C C . ARG A 1 106 ? -15.105 6.248 7.980 1.00 94.50 106 ARG A C 1
ATOM 841 O O . ARG A 1 106 ? -16.051 7.029 8.001 1.00 94.50 106 ARG A O 1
ATOM 848 N N . GLN A 1 107 ? -15.149 5.042 7.425 1.00 94.75 107 GLN A N 1
ATOM 849 C CA . GLN A 1 107 ? -16.352 4.464 6.826 1.00 94.75 107 GLN A CA 1
ATOM 850 C C . GLN A 1 107 ? -17.168 3.691 7.861 1.00 94.75 107 GLN A C 1
ATOM 852 O O . GLN A 1 107 ? -18.378 3.871 7.946 1.00 94.75 107 GLN A O 1
ATOM 857 N N . ASP A 1 108 ? -16.487 2.881 8.667 1.00 95.75 108 ASP A N 1
ATOM 858 C CA . ASP A 1 108 ? -17.067 1.998 9.666 1.00 95.75 108 ASP A CA 1
ATOM 859 C C . ASP A 1 108 ? -16.109 1.835 10.872 1.00 95.75 108 ASP A C 1
ATOM 861 O O . ASP A 1 108 ? -15.196 0.996 10.879 1.00 95.75 108 ASP A O 1
ATOM 865 N N . PRO A 1 109 ? -16.291 2.664 11.918 1.00 94.56 109 PRO A N 1
ATOM 866 C CA . PRO A 1 109 ? -15.526 2.560 13.153 1.00 94.56 109 PRO A CA 1
ATOM 867 C C . PRO A 1 109 ? -15.701 1.221 13.878 1.00 94.56 109 PRO A C 1
ATOM 869 O O . PRO A 1 109 ? -14.751 0.763 14.510 1.00 94.56 109 PRO A O 1
ATOM 872 N N . GLU A 1 110 ? -16.882 0.601 13.818 1.00 94.50 110 GLU A N 1
ATOM 873 C CA . GLU A 1 110 ? -17.163 -0.667 14.506 1.00 94.50 110 GLU A CA 1
ATOM 874 C C . GLU A 1 110 ? -16.421 -1.816 13.822 1.00 94.50 110 GLU A C 1
ATOM 876 O O . GLU A 1 110 ? -15.764 -2.633 14.477 1.00 94.50 110 GLU A O 1
ATOM 881 N N . ARG A 1 111 ? -16.419 -1.815 12.487 1.00 93.81 111 ARG A N 1
ATOM 882 C CA . ARG A 1 111 ? -15.628 -2.745 11.683 1.00 93.81 111 ARG A CA 1
ATOM 883 C C . ARG A 1 111 ? -14.140 -2.604 11.968 1.00 93.81 111 ARG A C 1
ATOM 885 O O . ARG A 1 111 ? -13.476 -3.617 12.173 1.00 93.81 111 ARG A O 1
ATOM 892 N N . TYR A 1 112 ? -13.617 -1.381 12.070 1.00 93.75 112 TYR A N 1
ATOM 893 C CA . TYR A 1 112 ? -12.219 -1.154 12.458 1.00 93.75 112 TYR A CA 1
ATOM 894 C C . TYR A 1 112 ? -11.859 -1.810 13.801 1.00 93.75 112 TYR A C 1
ATOM 896 O O . TYR A 1 112 ? -10.800 -2.430 13.900 1.00 93.75 112 TYR A O 1
ATOM 904 N N . GLN A 1 113 ? -12.736 -1.740 14.810 1.00 92.50 113 GLN A N 1
ATOM 905 C CA . GLN A 1 113 ? -12.474 -2.376 16.111 1.00 92.50 113 GLN A CA 1
ATOM 906 C C . GLN A 1 113 ? -12.333 -3.898 16.011 1.00 92.50 113 GLN A C 1
ATOM 908 O O . GLN A 1 113 ? -11.602 -4.493 16.798 1.00 92.50 113 GLN A O 1
ATOM 913 N N . THR A 1 114 ? -12.988 -4.523 15.029 1.00 93.31 114 THR A N 1
ATOM 914 C CA . THR A 1 114 ? -12.881 -5.971 14.795 1.00 93.31 114 THR A CA 1
ATOM 915 C C . THR A 1 114 ? -11.496 -6.353 14.270 1.00 93.31 114 THR A C 1
ATOM 917 O O . THR A 1 114 ? -10.948 -7.366 14.685 1.00 93.31 114 THR A O 1
ATOM 920 N N . TYR A 1 115 ? -10.902 -5.524 13.405 1.00 90.19 115 TYR A N 1
ATOM 921 C CA . TYR A 1 115 ? -9.580 -5.783 12.820 1.00 90.19 115 TYR A CA 1
ATOM 922 C C . TYR A 1 115 ? -8.420 -5.349 13.716 1.00 90.19 115 TYR A C 1
ATOM 924 O O . TYR A 1 115 ? -7.322 -5.882 13.594 1.00 90.19 115 TYR A O 1
ATOM 932 N N . LEU A 1 116 ? -8.638 -4.388 14.617 1.00 90.69 116 LEU A N 1
ATOM 933 C CA . LEU A 1 116 ? -7.594 -3.779 15.444 1.00 90.69 116 LEU A CA 1
ATOM 934 C C . LEU A 1 116 ? -6.614 -4.776 16.106 1.00 90.69 116 LEU A C 1
ATOM 936 O O . LEU A 1 116 ? -5.410 -4.510 16.050 1.00 90.69 116 LEU A O 1
ATOM 940 N N . PRO A 1 117 ? -7.058 -5.908 16.692 1.00 91.44 117 PRO A N 1
ATOM 941 C CA . PRO A 1 117 ? -6.148 -6.869 17.317 1.00 91.44 117 PRO A CA 1
ATOM 942 C C . PRO A 1 117 ? -5.212 -7.571 16.323 1.00 91.44 117 PRO A C 1
ATOM 944 O O . PRO A 1 117 ? -4.107 -7.958 16.695 1.00 91.44 117 PRO A O 1
ATOM 947 N N . GLU A 1 118 ? -5.636 -7.724 15.068 1.00 90.25 118 GLU A N 1
ATOM 948 C CA . GLU A 1 118 ? -4.907 -8.458 14.027 1.00 90.25 118 GLU A CA 1
ATOM 949 C C . GLU A 1 118 ? -3.810 -7.611 13.374 1.00 90.25 118 GLU A C 1
ATOM 951 O O . GLU A 1 118 ? -2.830 -8.145 12.867 1.00 90.25 118 GLU A O 1
ATOM 956 N N . LEU A 1 119 ? -3.936 -6.280 13.417 1.00 90.12 119 LEU A N 1
ATOM 957 C CA . LEU A 1 119 ? -3.027 -5.376 12.704 1.00 90.12 119 LEU A CA 1
ATOM 958 C C . LEU A 1 119 ? -1.646 -5.227 13.363 1.00 90.12 119 LEU A C 1
ATOM 960 O O . LEU A 1 119 ? -0.773 -4.577 12.788 1.00 90.12 119 LEU A O 1
ATOM 964 N N . GLY A 1 120 ? -1.454 -5.750 14.582 1.00 89.50 120 GLY A N 1
ATOM 965 C CA . GLY A 1 120 ? -0.175 -5.684 15.305 1.00 89.50 120 GLY A CA 1
ATOM 966 C C . GLY A 1 120 ? 0.327 -4.258 15.579 1.00 89.50 120 GLY A C 1
ATOM 967 O O . GLY A 1 120 ? 1.523 -4.041 15.767 1.00 89.50 120 GLY A O 1
ATOM 968 N N . LEU A 1 121 ? -0.566 -3.262 15.568 1.00 91.69 121 LEU A N 1
ATOM 969 C CA . LEU A 1 121 ? -0.203 -1.847 15.641 1.00 91.69 121 LEU A CA 1
ATOM 970 C C . LEU A 1 121 ? 0.104 -1.391 17.069 1.00 91.69 121 LEU A C 1
ATOM 972 O O . LEU A 1 121 ? -0.652 -1.668 18.001 1.00 91.69 121 LEU A O 1
ATOM 976 N N . SER A 1 122 ? 1.147 -0.568 17.214 1.00 94.12 122 SER A N 1
ATOM 977 C CA . SER A 1 122 ? 1.425 0.157 18.459 1.00 94.12 122 SER A CA 1
ATOM 978 C C . SER A 1 122 ? 0.305 1.145 18.802 1.00 94.12 122 SER A C 1
ATOM 980 O O . SER A 1 122 ? -0.363 1.671 17.911 1.00 94.12 122 SER A O 1
ATOM 982 N N . GLU A 1 123 ? 0.134 1.480 20.086 1.00 91.19 123 GLU A N 1
ATOM 983 C CA . GLU A 1 123 ? -0.869 2.472 20.513 1.00 91.19 123 GLU A CA 1
ATOM 984 C C . GLU A 1 123 ? -0.746 3.807 19.768 1.00 91.19 123 GLU A C 1
ATOM 986 O O . GLU A 1 123 ? -1.746 4.459 19.473 1.00 91.19 123 GLU A O 1
ATOM 991 N N . GLU A 1 124 ? 0.479 4.225 19.449 1.00 90.56 124 GLU A N 1
ATOM 992 C CA . GLU A 1 124 ? 0.714 5.458 18.703 1.00 90.56 124 GLU A CA 1
ATOM 993 C C . GLU A 1 124 ? 0.153 5.369 17.278 1.00 90.56 124 GLU A C 1
ATOM 995 O O . GLU A 1 124 ? -0.540 6.283 16.831 1.00 90.56 124 GLU A O 1
ATOM 1000 N N . ALA A 1 125 ? 0.356 4.247 16.583 1.00 91.12 125 ALA A N 1
ATOM 1001 C CA . ALA A 1 125 ? -0.244 4.015 15.271 1.00 91.12 125 ALA A CA 1
ATOM 1002 C C . ALA A 1 125 ? -1.783 3.984 15.348 1.00 91.12 125 ALA A C 1
ATOM 1004 O O . ALA A 1 125 ? -2.460 4.601 14.523 1.00 91.12 125 ALA A O 1
ATOM 1005 N N . GLN A 1 126 ? -2.349 3.369 16.389 1.00 93.19 126 GLN A N 1
ATOM 1006 C CA . GLN A 1 126 ? -3.800 3.357 16.624 1.00 93.19 126 GLN A CA 1
ATOM 1007 C C . GLN A 1 126 ? -4.362 4.771 16.866 1.00 93.19 126 GLN A C 1
ATOM 1009 O O . GLN A 1 126 ? -5.421 5.143 16.346 1.00 93.19 126 GLN A O 1
ATOM 1014 N N . ARG A 1 127 ? -3.635 5.616 17.608 1.00 91.62 127 ARG A N 1
ATOM 1015 C CA . ARG A 1 127 ? -3.988 7.033 17.810 1.00 91.62 127 ARG A CA 1
ATOM 1016 C C . ARG A 1 127 ? -3.913 7.831 16.511 1.00 91.62 127 ARG A C 1
ATOM 1018 O O . ARG A 1 127 ? -4.756 8.700 16.285 1.00 91.62 127 ARG A O 1
ATOM 1025 N N . GLN A 1 128 ? -2.945 7.544 15.641 1.00 89.94 128 GLN A N 1
ATOM 1026 C CA . GLN A 1 128 ? -2.849 8.183 14.323 1.00 89.94 128 GLN A CA 1
ATOM 1027 C C . GLN A 1 128 ? -4.029 7.825 13.417 1.00 89.94 128 GLN A C 1
ATOM 1029 O O . GLN A 1 128 ? -4.456 8.661 12.615 1.00 89.94 128 GLN A O 1
ATOM 1034 N N . ILE A 1 129 ? -4.578 6.618 13.551 1.00 92.06 129 ILE A N 1
ATOM 1035 C CA . ILE A 1 129 ? -5.759 6.186 12.800 1.00 92.06 129 ILE A CA 1
ATOM 1036 C C . ILE A 1 129 ? -7.004 6.950 13.255 1.00 92.06 129 ILE A C 1
ATOM 1038 O O . ILE A 1 129 ? -7.703 7.557 12.443 1.00 92.06 129 ILE A O 1
ATOM 1042 N N . THR A 1 130 ? -7.234 6.988 14.566 1.00 90.00 130 THR A N 1
ATOM 1043 C CA . THR A 1 130 ? -8.440 7.580 15.164 1.00 90.00 130 THR A CA 1
ATOM 1044 C C . THR A 1 130 ? -8.400 9.112 15.252 1.00 90.00 130 THR A C 1
ATOM 1046 O O . THR A 1 130 ? -9.446 9.751 15.381 1.00 90.00 130 THR A O 1
ATOM 1049 N N . ASN A 1 131 ? -7.221 9.742 15.141 1.00 84.25 131 ASN A N 1
ATOM 1050 C CA . ASN A 1 131 ? -7.055 11.198 15.224 1.00 84.25 131 ASN A CA 1
ATOM 1051 C C . ASN A 1 131 ? -6.041 11.771 14.202 1.00 84.25 131 ASN A C 1
ATOM 1053 O O . ASN A 1 131 ? -4.959 12.244 14.575 1.00 84.25 131 ASN A O 1
ATOM 1057 N N . PRO A 1 132 ? -6.398 11.843 12.904 1.00 62.44 132 PRO A N 1
ATOM 1058 C CA . PRO A 1 132 ? -5.468 12.219 11.833 1.00 62.44 132 PRO A CA 1
ATOM 1059 C C . PRO A 1 132 ? -4.944 13.670 11.906 1.00 62.44 132 PRO A C 1
ATOM 1061 O O . PRO A 1 132 ? -3.980 14.021 11.227 1.00 62.44 132 PRO A O 1
ATOM 1064 N N . ARG A 1 133 ? -5.548 14.552 12.722 1.00 59.09 133 ARG A N 1
ATOM 1065 C CA . ARG A 1 133 ? -5.222 15.995 12.774 1.00 59.09 133 ARG A CA 1
ATOM 1066 C C . ARG A 1 133 ? -4.202 16.394 13.852 1.00 59.09 133 ARG A C 1
ATOM 1068 O O . ARG A 1 133 ? -3.753 17.543 13.844 1.00 59.09 133 ARG A O 1
ATOM 1075 N N . ARG A 1 134 ? -3.797 15.497 14.763 1.00 54.00 134 ARG A N 1
ATOM 1076 C CA . ARG A 1 134 ? -2.902 15.846 15.893 1.00 54.00 134 ARG A CA 1
ATOM 1077 C C . ARG A 1 134 ? -1.396 15.759 15.599 1.00 54.00 134 ARG A C 1
ATOM 1079 O O . ARG A 1 134 ? -0.634 16.478 16.243 1.00 54.00 134 ARG A O 1
ATOM 1086 N N . GLY A 1 135 ? -0.955 14.975 14.612 1.00 49.56 135 GLY A N 1
ATOM 1087 C CA . GLY A 1 135 ? 0.476 14.697 14.387 1.00 49.56 135 GLY A CA 1
ATOM 1088 C C . GLY A 1 135 ? 1.326 15.871 13.870 1.00 49.56 135 GLY A C 1
ATOM 1089 O O . GLY A 1 135 ? 2.508 15.957 14.179 1.00 49.56 135 GLY A O 1
ATOM 1090 N N . ARG A 1 136 ? 0.747 16.829 13.124 1.00 51.41 136 ARG A N 1
ATOM 1091 C CA . ARG A 1 136 ? 1.522 17.925 12.490 1.00 51.41 136 ARG A CA 1
ATOM 1092 C C . ARG A 1 136 ? 1.585 19.229 13.297 1.00 51.41 136 ARG A C 1
ATOM 1094 O O . ARG A 1 136 ? 2.437 20.066 13.021 1.00 51.41 136 ARG A O 1
ATOM 1101 N N . ARG A 1 137 ? 0.694 19.443 14.276 1.00 47.62 137 ARG A N 1
ATOM 1102 C CA . ARG A 1 137 ? 0.578 20.731 15.005 1.00 47.62 137 ARG A CA 1
ATOM 1103 C C . ARG A 1 137 ? 1.155 20.712 16.423 1.00 47.62 137 ARG A C 1
ATOM 1105 O O . ARG A 1 137 ? 1.502 21.774 16.936 1.00 47.62 137 ARG A O 1
ATOM 1112 N N . SER A 1 138 ? 1.309 19.540 17.037 1.00 44.44 138 SER A N 1
ATOM 1113 C CA . SER A 1 138 ? 1.803 19.428 18.419 1.00 44.44 138 SER A CA 1
ATOM 1114 C C . SER A 1 138 ? 3.313 19.682 18.536 1.00 44.44 138 SER A C 1
ATOM 1116 O O . SER A 1 138 ? 3.753 20.304 19.500 1.00 44.44 138 SER A O 1
ATOM 1118 N N . ALA A 1 139 ? 4.102 19.319 17.518 1.00 49.91 139 ALA A N 1
ATOM 1119 C CA . ALA A 1 139 ? 5.557 19.516 17.532 1.00 49.91 139 ALA A CA 1
ATOM 1120 C C . ALA A 1 139 ? 5.989 20.987 17.353 1.00 49.91 139 ALA A C 1
ATOM 1122 O O . ALA A 1 139 ? 7.032 21.396 17.859 1.00 49.91 139 ALA A O 1
ATOM 1123 N N . VAL A 1 140 ? 5.175 21.808 16.676 1.00 51.66 140 VAL A N 1
ATOM 1124 C CA . VAL A 1 140 ? 5.501 23.224 16.414 1.00 51.66 140 VAL A CA 1
ATOM 1125 C C . VAL A 1 140 ? 5.136 24.121 17.603 1.00 51.66 140 VAL A C 1
ATOM 1127 O O . VAL A 1 140 ? 5.813 25.116 17.855 1.00 51.66 140 VAL A O 1
ATOM 1130 N N . ARG A 1 141 ? 4.106 23.767 18.386 1.00 49.03 141 ARG A N 1
ATOM 1131 C CA . ARG A 1 141 ? 3.741 24.525 19.596 1.00 49.03 141 ARG A CA 1
ATOM 1132 C C . ARG A 1 141 ? 4.573 24.160 20.825 1.00 49.03 141 ARG A C 1
ATOM 1134 O O . ARG A 1 141 ? 4.817 25.048 21.631 1.00 49.03 141 ARG A O 1
ATOM 1141 N N . ALA A 1 142 ? 5.075 22.930 20.947 1.00 46.31 142 ALA A N 1
ATOM 1142 C CA . ALA A 1 142 ? 5.900 22.539 22.097 1.00 46.31 142 ALA A CA 1
ATOM 1143 C C . ALA A 1 142 ? 7.258 23.272 22.152 1.00 46.31 142 ALA A C 1
ATOM 1145 O O . ALA A 1 142 ? 7.754 23.561 23.235 1.00 46.31 142 ALA A O 1
ATOM 1146 N N . ARG A 1 143 ? 7.830 23.661 21.001 1.00 50.03 143 ARG A N 1
ATOM 1147 C CA . ARG A 1 143 ? 9.089 24.432 20.952 1.00 50.03 143 ARG A CA 1
ATOM 1148 C C . ARG A 1 143 ? 8.937 25.930 21.231 1.00 50.03 143 ARG A C 1
ATOM 1150 O O . ARG A 1 143 ? 9.945 26.598 21.422 1.00 50.03 143 ARG A O 1
ATOM 1157 N N . ARG A 1 144 ? 7.714 26.475 21.258 1.00 49.28 144 ARG A N 1
ATOM 1158 C CA . ARG A 1 144 ? 7.482 27.925 21.422 1.00 49.28 144 ARG A CA 1
ATOM 1159 C C . ARG A 1 144 ? 7.036 28.342 22.828 1.00 49.28 144 ARG A C 1
ATOM 1161 O O . ARG A 1 144 ? 6.784 29.519 23.042 1.00 49.28 144 ARG A O 1
ATOM 1168 N N . VAL A 1 145 ? 6.918 27.409 23.775 1.00 51.25 145 VAL A N 1
ATOM 1169 C CA . VAL A 1 145 ? 6.333 27.688 25.107 1.00 51.25 145 VAL A CA 1
ATOM 1170 C C . VAL A 1 145 ? 7.360 27.610 26.252 1.00 51.25 145 VAL A C 1
ATOM 1172 O O . VAL A 1 145 ? 7.013 27.814 27.406 1.00 51.25 145 VAL A O 1
ATOM 1175 N N . LEU A 1 146 ? 8.653 27.443 25.956 1.00 47.56 146 LEU A N 1
ATOM 1176 C CA . LEU A 1 146 ? 9.732 27.572 26.947 1.00 47.56 146 LEU A CA 1
ATOM 1177 C C . LEU A 1 146 ? 10.646 28.758 26.612 1.00 47.56 146 LEU A C 1
ATOM 1179 O O . LEU A 1 146 ? 11.801 28.570 26.255 1.00 47.56 146 LEU A O 1
ATOM 1183 N N . ASN A 1 147 ? 10.101 29.978 26.654 1.00 44.78 147 ASN A N 1
ATOM 1184 C CA . ASN A 1 147 ? 10.868 31.180 27.014 1.00 44.78 147 ASN A CA 1
ATOM 1185 C C . ASN A 1 147 ? 9.940 32.391 27.212 1.00 44.78 147 ASN A C 1
ATOM 1187 O O . ASN A 1 147 ? 9.748 33.193 26.296 1.00 44.78 147 ASN A O 1
ATOM 1191 N N . PRO A 1 148 ? 9.345 32.560 28.399 1.00 49.59 148 PRO A N 1
ATOM 1192 C CA . PRO A 1 148 ? 8.901 33.866 28.843 1.00 49.59 148 PRO A CA 1
ATOM 1193 C C . PRO A 1 148 ? 10.030 34.540 29.640 1.00 49.59 148 PRO A C 1
ATOM 1195 O O . PRO A 1 148 ? 10.622 33.923 30.516 1.00 49.59 148 PRO A O 1
ATOM 1198 N N . THR A 1 149 ? 10.260 35.828 29.367 1.00 47.78 149 THR A N 1
ATOM 1199 C CA . THR A 1 149 ? 11.083 36.803 30.121 1.00 47.78 149 THR A CA 1
ATOM 1200 C C . THR A 1 149 ? 12.593 36.870 29.838 1.00 47.78 149 THR A C 1
ATOM 1202 O O . THR A 1 149 ? 13.398 36.174 30.442 1.00 47.78 149 THR A O 1
ATOM 1205 N N . LYS A 1 150 ? 12.972 37.803 28.949 1.00 45.72 150 LYS A N 1
ATOM 1206 C CA . LYS A 1 150 ? 14.027 38.827 29.145 1.00 45.72 150 LYS A CA 1
ATOM 1207 C C . LYS A 1 150 ? 14.130 39.711 27.891 1.00 45.72 150 LYS A C 1
ATOM 1209 O O . LYS A 1 150 ? 15.097 39.644 27.150 1.00 45.72 150 LYS A O 1
ATOM 1214 N N . VAL A 1 151 ? 13.108 40.525 27.620 1.00 48.94 151 VAL A N 1
ATOM 1215 C CA . VAL A 1 151 ? 13.235 41.657 26.681 1.00 48.94 151 VAL A CA 1
ATOM 1216 C C . VAL A 1 151 ? 12.393 42.812 27.210 1.00 48.94 151 VAL A C 1
ATOM 1218 O O . VAL A 1 151 ? 11.343 43.107 26.667 1.00 48.94 151 VAL A O 1
ATOM 1221 N N . THR A 1 152 ? 12.820 43.405 28.321 1.00 44.88 152 THR A N 1
ATOM 1222 C CA . THR A 1 152 ? 12.433 44.758 28.764 1.00 44.88 152 THR A CA 1
ATOM 1223 C C . THR A 1 152 ? 13.233 45.064 30.026 1.00 44.88 152 THR A C 1
ATOM 1225 O O . THR A 1 152 ? 12.765 44.735 31.111 1.00 44.88 152 THR A O 1
ATOM 1228 N N . ALA A 1 153 ? 14.455 45.587 29.873 1.00 46.44 153 ALA A N 1
ATOM 1229 C CA . ALA A 1 153 ? 15.152 46.447 30.848 1.00 46.44 153 ALA A CA 1
ATOM 1230 C C . ALA A 1 153 ? 16.625 46.675 30.439 1.00 46.44 153 ALA A C 1
ATOM 1232 O O . ALA A 1 153 ? 17.515 46.316 31.191 1.00 46.44 153 ALA A O 1
ATOM 1233 N N . GLU A 1 154 ? 16.897 47.249 29.261 1.00 40.53 154 GLU A N 1
ATOM 1234 C CA . GLU A 1 154 ? 18.215 47.860 28.957 1.00 40.53 154 GLU A CA 1
ATOM 1235 C C . GLU A 1 154 ? 18.053 49.118 28.078 1.00 40.53 154 GLU A C 1
ATOM 1237 O O . GLU A 1 154 ? 18.812 49.388 27.153 1.00 40.53 154 GLU A O 1
ATOM 1242 N N . ARG A 1 155 ? 17.018 49.915 28.355 1.00 48.62 155 ARG A N 1
ATOM 1243 C CA . ARG A 1 155 ? 16.963 51.320 27.937 1.00 48.62 155 ARG A CA 1
ATOM 1244 C C . ARG A 1 155 ? 16.861 52.148 29.203 1.00 48.62 155 ARG A C 1
ATOM 1246 O O . ARG A 1 155 ? 15.750 52.420 29.624 1.00 48.62 155 ARG A O 1
ATOM 1253 N N . GLU A 1 156 ? 18.008 52.418 29.818 1.00 45.91 156 GLU A N 1
ATOM 1254 C CA . GLU A 1 156 ? 18.290 53.573 30.688 1.00 45.91 156 GLU A CA 1
ATOM 1255 C C . GLU A 1 156 ? 19.619 53.341 31.422 1.00 45.91 156 GLU A C 1
ATOM 1257 O O . GLU A 1 156 ? 19.646 52.864 32.549 1.00 45.91 156 GLU A O 1
ATOM 1262 N N . ALA A 1 157 ? 20.734 53.648 30.756 1.00 41.91 157 ALA A N 1
ATOM 1263 C CA . ALA A 1 157 ? 21.955 54.147 31.391 1.00 41.91 157 ALA A CA 1
ATOM 1264 C C . ALA A 1 157 ? 22.956 54.582 30.311 1.00 41.91 157 ALA A C 1
ATOM 1266 O O . ALA A 1 157 ? 23.147 53.887 29.318 1.00 41.91 157 ALA A O 1
ATOM 1267 N N . SER A 1 158 ? 23.629 55.700 30.574 1.00 36.84 158 SER A N 1
ATOM 1268 C CA . SER A 1 158 ? 24.746 56.281 29.819 1.00 36.84 158 SER A CA 1
ATOM 1269 C C . SER A 1 158 ? 24.383 57.149 28.609 1.00 36.84 158 SER A C 1
ATOM 1271 O O . SER A 1 158 ? 24.566 56.793 27.448 1.00 36.84 158 SER A O 1
ATOM 1273 N N . LEU A 1 159 ? 23.929 58.362 28.931 1.00 42.38 159 LEU A N 1
ATOM 1274 C CA . LEU A 1 159 ? 24.428 59.554 28.250 1.00 42.38 159 LEU A CA 1
ATOM 1275 C C . LEU A 1 159 ? 25.935 59.713 28.526 1.00 42.38 159 LEU A C 1
ATOM 1277 O O . LEU A 1 159 ? 26.394 59.403 29.622 1.00 42.38 159 LEU A O 1
ATOM 1281 N N . ASP A 1 160 ? 26.602 60.306 27.540 1.00 40.41 160 ASP A N 1
ATOM 1282 C CA . ASP A 1 160 ? 27.872 61.037 27.602 1.00 40.41 160 ASP A CA 1
ATOM 1283 C C . ASP A 1 160 ? 29.185 60.246 27.472 1.00 40.41 160 ASP A C 1
ATOM 1285 O O . ASP A 1 160 ? 29.554 59.464 28.346 1.00 40.41 160 ASP A O 1
ATOM 1289 N N . SER A 1 161 ? 29.856 60.490 26.337 1.00 41.56 161 SER A N 1
ATOM 1290 C CA . SER A 1 161 ? 31.281 60.326 25.968 1.00 41.56 161 SER A CA 1
ATOM 1291 C C . SER A 1 161 ? 31.304 60.002 24.465 1.00 41.56 161 SER A C 1
ATOM 1293 O O . SER A 1 161 ? 31.091 58.864 24.057 1.00 41.56 161 SER A O 1
ATOM 1295 N N . ASP A 1 162 ? 31.172 60.996 23.596 1.00 37.59 162 ASP A N 1
ATOM 1296 C CA . ASP A 1 162 ? 32.297 61.767 23.061 1.00 37.59 162 ASP A CA 1
ATOM 1297 C C . ASP A 1 162 ? 33.234 60.910 22.181 1.00 37.59 162 ASP A C 1
ATOM 1299 O O . ASP A 1 162 ? 33.826 59.929 22.619 1.00 37.59 162 ASP A O 1
ATOM 1303 N N . GLU A 1 163 ? 33.314 61.318 20.914 1.00 34.28 163 GLU A N 1
ATOM 1304 C CA . GLU A 1 163 ? 34.495 61.194 20.057 1.00 34.28 163 GLU A CA 1
ATOM 1305 C C . GLU A 1 163 ? 35.074 59.799 19.724 1.00 34.28 163 GLU A C 1
ATOM 1307 O O . GLU A 1 163 ? 35.906 59.253 20.435 1.00 34.28 163 GLU A O 1
ATOM 1312 N N . ALA A 1 164 ? 34.737 59.277 18.536 1.00 35.66 164 ALA A N 1
ATOM 1313 C CA . ALA A 1 164 ? 35.699 58.662 17.599 1.00 35.66 164 ALA A CA 1
ATOM 1314 C C . ALA A 1 164 ? 34.947 58.135 16.359 1.00 35.66 164 ALA A C 1
ATOM 1316 O O . ALA A 1 164 ? 34.321 57.085 16.370 1.00 35.66 164 ALA A O 1
ATOM 1317 N N . VAL A 1 165 ? 34.855 58.933 15.296 1.00 35.50 165 VAL A N 1
ATOM 1318 C CA . VAL A 1 165 ? 35.781 58.845 14.154 1.00 35.50 165 VAL A CA 1
ATOM 1319 C C . VAL A 1 165 ? 35.455 57.679 13.208 1.00 35.50 165 VAL A C 1
ATOM 1321 O O . VAL A 1 165 ? 35.861 56.543 13.398 1.00 35.50 165 VAL A O 1
ATOM 1324 N N . LYS A 1 166 ? 34.803 58.090 12.113 1.00 41.75 166 LYS A N 1
ATOM 1325 C CA . LYS A 1 166 ? 35.100 57.757 10.711 1.00 41.75 166 LYS A CA 1
ATOM 1326 C C . LYS A 1 166 ? 35.028 56.285 10.279 1.00 41.75 166 LYS A C 1
ATOM 1328 O O . LYS A 1 166 ? 35.856 55.466 10.645 1.00 41.75 166 LYS A O 1
ATOM 1333 N N . HIS A 1 167 ? 34.136 56.051 9.319 1.00 40.56 167 HIS A N 1
ATOM 1334 C CA . HIS A 1 167 ? 34.402 55.585 7.942 1.00 40.56 167 HIS A CA 1
ATOM 1335 C C . HIS A 1 167 ? 33.181 54.768 7.472 1.00 40.56 167 HIS A C 1
ATOM 1337 O O . HIS A 1 167 ? 32.826 53.772 8.085 1.00 40.56 167 HIS A O 1
ATOM 1343 N N . LEU A 1 168 ? 32.382 55.325 6.546 1.00 35.00 168 LEU A N 1
ATOM 1344 C CA . LEU A 1 168 ? 32.410 55.015 5.099 1.00 35.00 168 LEU A CA 1
ATOM 1345 C C . LEU A 1 168 ? 31.696 53.660 4.845 1.00 35.00 168 LEU A C 1
ATOM 1347 O O . LEU A 1 168 ? 32.172 52.641 5.314 1.00 35.00 168 LEU A O 1
ATOM 1351 N N . VAL A 1 169 ? 30.54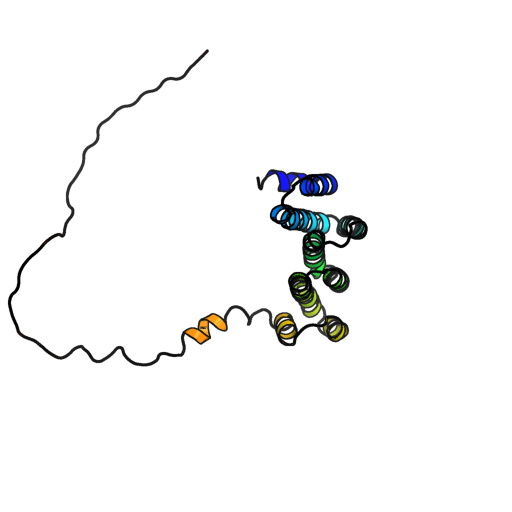0 53.518 4.188 1.00 38.25 169 VAL A N 1
ATOM 1352 C CA . VAL A 1 169 ? 30.038 54.052 2.909 1.00 38.25 169 VAL A CA 1
ATOM 1353 C C . VAL A 1 169 ? 28.500 53.902 2.912 1.00 38.25 169 VAL A C 1
ATOM 1355 O O . VAL A 1 169 ? 28.004 52.812 3.191 1.00 38.25 169 VAL A O 1
ATOM 1358 N N . VAL A 1 170 ? 27.747 54.942 2.539 1.00 35.03 170 VAL A N 1
ATOM 1359 C CA . VAL A 1 170 ? 26.342 54.851 2.084 1.00 35.03 170 VAL A CA 1
ATOM 1360 C C . VAL A 1 170 ? 26.193 55.686 0.809 1.00 35.03 170 VAL A C 1
ATOM 1362 O O . VAL A 1 170 ? 26.856 56.713 0.681 1.00 35.03 170 VAL A O 1
ATOM 1365 N N . SER A 1 171 ? 25.278 55.225 -0.055 1.00 35.53 171 SER A N 1
ATOM 1366 C CA . SER A 1 171 ? 24.731 55.831 -1.283 1.00 35.53 171 SER A CA 1
ATOM 1367 C C . SER A 1 171 ? 25.628 55.711 -2.518 1.00 35.53 171 SER A C 1
ATOM 1369 O O . SER A 1 171 ? 26.728 56.246 -2.542 1.00 35.53 171 SER A O 1
ATOM 1371 N N . LEU A 1 172 ? 25.308 54.901 -3.540 1.00 40.06 172 LEU A N 1
ATOM 1372 C CA . LEU A 1 172 ? 24.091 54.865 -4.381 1.00 40.06 172 LEU A CA 1
ATOM 1373 C C . LEU A 1 172 ? 23.648 56.262 -4.804 1.00 40.06 172 LEU A C 1
ATOM 1375 O O . LEU A 1 172 ? 22.990 56.920 -4.014 1.00 40.06 172 LEU A O 1
ATOM 1379 N N . ASP A 1 173 ? 24.015 56.651 -6.029 1.00 34.00 173 ASP A N 1
ATOM 1380 C CA . ASP A 1 173 ? 23.175 57.406 -6.967 1.00 34.00 173 ASP A CA 1
ATOM 1381 C C . ASP A 1 173 ? 23.830 57.479 -8.361 1.00 34.00 173 ASP A C 1
ATOM 1383 O O . ASP A 1 173 ? 25.047 57.617 -8.486 1.00 34.00 173 ASP A O 1
ATOM 1387 N N . GLY A 1 174 ? 22.981 57.431 -9.393 1.00 34.19 174 GLY A N 1
ATOM 1388 C CA . GLY A 1 174 ? 23.232 57.951 -10.743 1.00 34.19 174 GLY A CA 1
ATOM 1389 C C . GLY A 1 174 ? 23.597 56.890 -11.791 1.00 34.19 174 GLY A C 1
ATOM 1390 O O . GLY A 1 174 ? 24.653 56.278 -11.709 1.00 34.19 174 GLY A O 1
ATOM 1391 N N . GLU A 1 175 ? 22.730 56.497 -12.726 1.00 34.47 175 GLU A N 1
ATOM 1392 C CA . GLU A 1 175 ? 22.146 57.244 -13.865 1.00 34.47 175 GLU A CA 1
ATOM 1393 C C . GLU A 1 175 ? 22.780 56.710 -15.173 1.00 34.47 175 GLU A C 1
ATOM 1395 O O . GLU A 1 175 ? 23.969 56.897 -15.394 1.00 34.47 175 GLU A O 1
ATOM 1400 N N . SER A 1 176 ? 21.950 56.032 -15.984 1.00 39.62 176 SER A N 1
ATOM 1401 C CA . SER A 1 176 ? 21.881 55.953 -17.465 1.00 39.62 176 SER A CA 1
ATOM 1402 C C . SER A 1 176 ? 23.185 55.814 -18.296 1.00 39.62 176 SER A C 1
ATOM 1404 O O . SER A 1 176 ? 24.183 56.477 -18.074 1.00 39.62 176 SER A O 1
ATOM 1406 N N . ILE A 1 177 ? 23.250 55.011 -19.366 1.00 37.16 177 ILE A N 1
ATOM 1407 C CA . ILE A 1 177 ? 22.763 55.333 -20.726 1.00 37.16 177 ILE A CA 1
ATOM 1408 C C . ILE A 1 177 ? 23.019 54.093 -21.634 1.00 37.16 177 ILE A C 1
ATOM 1410 O O . ILE A 1 177 ? 24.106 53.519 -21.609 1.00 37.16 177 ILE A O 1
ATOM 1414 N N . HIS A 1 178 ? 22.041 53.708 -22.467 1.00 38.81 178 HIS A N 1
ATOM 1415 C CA . HIS A 1 178 ? 22.189 52.805 -23.633 1.00 38.81 178 HIS A CA 1
ATOM 1416 C C . HIS A 1 178 ? 22.771 53.558 -24.849 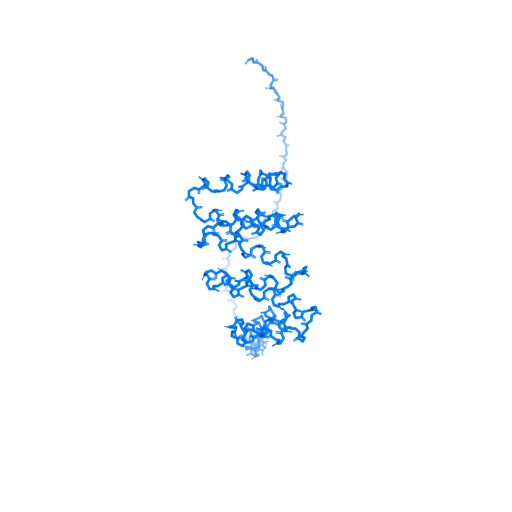1.00 38.81 178 HIS A C 1
ATOM 1418 O O . HIS A 1 178 ? 22.470 54.740 -25.013 1.00 38.81 178 HIS A O 1
ATOM 1424 N N . PRO A 1 179 ? 23.531 52.912 -25.755 1.00 43.25 179 PRO A N 1
ATOM 1425 C CA . PRO A 1 179 ? 22.951 52.351 -26.999 1.00 43.25 179 PRO A CA 1
ATOM 1426 C C . PRO A 1 179 ? 23.674 51.041 -27.413 1.00 43.25 179 PRO A C 1
ATOM 1428 O O . PRO A 1 179 ? 24.699 50.701 -26.846 1.00 43.25 179 PRO A O 1
ATOM 1431 N N . GLY A 1 180 ? 23.262 50.189 -28.349 1.00 33.81 180 GLY A N 1
ATOM 1432 C CA . GLY A 1 180 ? 22.309 50.242 -29.449 1.00 33.81 180 GLY A CA 1
ATOM 1433 C C . GLY A 1 180 ? 22.770 49.225 -30.514 1.00 33.81 180 GLY A C 1
ATOM 1434 O O . GLY A 1 180 ? 23.966 49.102 -30.747 1.00 33.81 180 GLY A O 1
ATOM 1435 N N . ALA A 1 181 ? 21.796 48.553 -31.141 1.00 41.03 181 ALA A N 1
ATOM 1436 C CA . ALA A 1 181 ? 21.828 47.754 -32.384 1.00 41.03 181 ALA A CA 1
ATOM 1437 C C . ALA A 1 181 ? 22.712 46.473 -32.448 1.00 41.03 181 ALA A C 1
ATOM 1439 O O . ALA A 1 181 ? 23.900 46.536 -32.182 1.00 41.03 181 ALA A O 1
ATOM 1440 N N . ASN A 1 182 ? 22.273 45.247 -32.780 1.00 36.34 182 ASN A N 1
ATOM 1441 C CA . ASN A 1 182 ? 21.165 44.629 -33.546 1.00 36.34 182 ASN A CA 1
ATOM 1442 C C . ASN A 1 182 ? 21.673 43.964 -34.851 1.00 36.34 182 ASN A C 1
ATOM 1444 O O . ASN A 1 182 ? 22.555 44.493 -35.518 1.00 36.34 182 ASN A O 1
ATOM 1448 N N . LEU A 1 183 ? 20.976 42.873 -35.208 1.00 37.72 183 LEU A N 1
ATOM 1449 C CA . LEU A 1 183 ? 20.876 42.149 -36.487 1.00 37.72 183 LEU A CA 1
ATOM 1450 C C . LEU A 1 183 ? 21.905 41.014 -36.699 1.00 37.72 183 LEU A C 1
ATOM 1452 O O . LEU A 1 183 ? 23.098 41.260 -36.637 1.00 37.72 183 LEU A O 1
ATOM 1456 N N . GLN A 1 184 ? 21.579 39.719 -36.848 1.00 37.34 184 GLN A N 1
ATOM 1457 C CA . GLN A 1 184 ? 20.564 38.950 -37.607 1.00 37.34 184 GLN A CA 1
ATOM 1458 C C . GLN A 1 184 ? 21.282 38.120 -38.686 1.00 37.34 184 GLN A C 1
ATOM 1460 O O . GLN A 1 184 ? 22.052 38.674 -39.461 1.00 37.34 184 GLN A O 1
ATOM 1465 N N . GLY A 1 185 ? 21.014 36.808 -38.757 1.00 35.28 185 GLY A N 1
ATOM 1466 C CA . GLY A 1 185 ? 21.415 35.990 -39.910 1.00 35.28 185 GLY A CA 1
ATOM 1467 C C . GLY A 1 185 ? 21.653 34.500 -39.636 1.00 35.28 185 GLY A C 1
ATOM 1468 O O . GLY A 1 185 ? 22.778 34.083 -39.404 1.00 35.28 185 GLY A O 1
ATOM 1469 N N . ALA A 1 186 ? 20.600 33.689 -39.741 1.00 40.09 186 ALA A N 1
ATOM 1470 C CA . ALA A 1 186 ? 20.662 32.415 -40.481 1.00 40.09 186 ALA A CA 1
ATOM 1471 C C . ALA A 1 186 ? 20.269 32.737 -41.952 1.00 40.09 186 ALA A C 1
ATOM 1473 O O . ALA A 1 186 ? 19.636 33.790 -42.111 1.00 40.09 186 ALA A O 1
ATOM 1474 N N . PRO A 1 187 ? 20.544 31.930 -43.015 1.00 47.31 187 PRO A N 1
ATOM 1475 C CA . PRO A 1 187 ? 20.527 30.450 -43.036 1.00 47.31 187 PRO A CA 1
ATOM 1476 C C . PRO A 1 187 ? 21.515 29.716 -44.001 1.00 47.31 187 PRO A C 1
ATOM 1478 O O . PRO A 1 187 ? 22.125 30.323 -44.871 1.00 47.31 187 PRO A O 1
ATOM 1481 N N . GLY A 1 188 ? 21.552 28.373 -43.902 1.00 45.16 188 GLY A N 1
ATOM 1482 C CA . GLY A 1 188 ? 21.629 27.431 -45.043 1.00 45.16 188 GLY A CA 1
ATOM 1483 C C . GLY A 1 188 ? 22.999 26.953 -45.563 1.00 45.16 188 GLY A C 1
ATOM 1484 O O . GLY A 1 188 ? 23.709 27.691 -46.233 1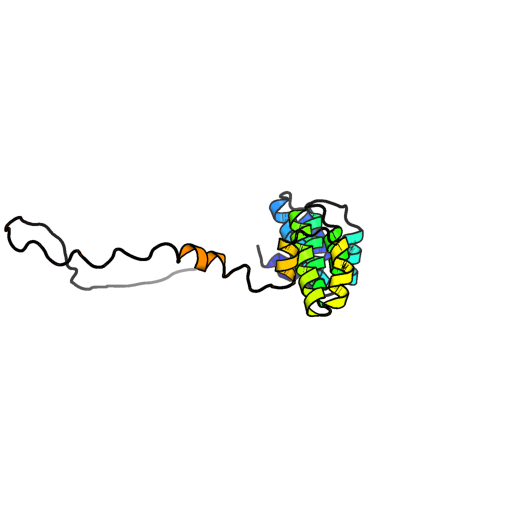.00 45.16 188 GLY A O 1
ATOM 1485 N N . THR A 1 189 ? 23.324 25.670 -45.370 1.00 48.41 189 THR A N 1
ATOM 1486 C CA . THR A 1 189 ? 23.347 24.586 -46.390 1.00 48.41 189 THR A CA 1
ATOM 1487 C C . THR A 1 189 ? 23.637 23.250 -45.717 1.00 48.41 189 THR A C 1
ATOM 1489 O O . THR A 1 189 ? 24.308 23.260 -44.661 1.00 48.41 189 THR A O 1
#

Foldseek 3Di:
DVPVLVVCLQPPLPVQLVVLVPDPDLVSSLVSLLVSLLSCCVVPLPVSVVVLVPDDQDQSSLSSLLSSLLNCLQVCLPVSLVSLCSRPDPVSSLVSNLSSLLNCCVVPVPVSVVCVVVSPDDPVSVCCSVPVPPPPPPVVVVVVPPDDDDDDDDPDDDDDDDDDDDDDDDDDDDDDDDDDDDDDDDDDD

Sequence (189 aa):
MASLSREWADNDPQGAVDWVSRIPDPQVQGPGYASIMDRWARENAGAAGSWLNQQPVTSVRDYAVEAFANRIAWESPEVALLWAQEIQDEERRVRSTIRTAQALYRQDPERYQTYLPELGLSEEAQRQITNPRRGRRSAVRARRVLNPTKVTAEREASLDSDEAVKHLVVSLDGESIHPGANLQGAPGT